Protein AF-A0A4Y2W5W8-F1 (afdb_monomer)

Organism: Araneus ventricosus (NCBI:txid182803)

Radius of gyration: 44.83 Å; Cα contacts (8 Å, |Δi|>4): 224; chains: 1; bounding box: 81×65×113 Å

Structure (mmCIF, N/CA/C/O backbone):
data_AF-A0A4Y2W5W8-F1
#
_entry.id   AF-A0A4Y2W5W8-F1
#
loop_
_atom_site.group_PDB
_atom_site.id
_atom_site.type_symbol
_atom_site.label_atom_id
_atom_site.label_alt_id
_atom_site.label_comp_id
_atom_site.label_asym_id
_atom_site.label_entity_id
_atom_site.label_seq_id
_atom_site.pdbx_PDB_ins_code
_atom_site.Cartn_x
_atom_site.Cartn_y
_atom_site.Cartn_z
_atom_site.occupancy
_atom_site.B_iso_or_equiv
_atom_site.auth_seq_id
_atom_site.auth_comp_id
_atom_site.auth_asym_id
_atom_site.auth_atom_id
_atom_site.pdbx_PDB_model_num
ATOM 1 N N . MET A 1 1 ? 48.338 27.694 -54.320 1.00 52.75 1 MET A N 1
ATOM 2 C CA . MET A 1 1 ? 46.909 27.691 -54.675 1.00 52.75 1 MET A CA 1
ATOM 3 C C . MET A 1 1 ? 46.270 28.719 -53.773 1.00 52.75 1 MET A C 1
ATOM 5 O O . MET A 1 1 ? 46.338 28.534 -52.564 1.00 52.75 1 MET A O 1
ATOM 9 N N . ASP A 1 2 ? 45.810 29.834 -54.331 1.00 54.59 2 ASP A N 1
ATOM 10 C CA . ASP A 1 2 ? 45.217 30.915 -53.542 1.00 54.59 2 ASP A CA 1
ATOM 11 C C . ASP A 1 2 ? 43.890 30.427 -52.954 1.00 54.59 2 ASP A C 1
ATOM 13 O O . ASP A 1 2 ? 42.953 30.109 -53.687 1.00 54.59 2 ASP A O 1
ATOM 17 N N . ALA A 1 3 ? 43.853 30.287 -51.628 1.00 60.31 3 ALA A N 1
ATOM 18 C CA . ALA A 1 3 ? 42.744 29.679 -50.891 1.00 60.31 3 ALA A CA 1
ATOM 19 C C . ALA A 1 3 ? 41.459 30.529 -50.907 1.00 60.31 3 ALA A C 1
ATOM 21 O O . ALA A 1 3 ? 40.409 30.051 -50.498 1.00 60.31 3 ALA A O 1
ATOM 22 N N . ASP A 1 4 ? 41.530 31.758 -51.421 1.00 70.81 4 ASP A N 1
ATOM 23 C CA . ASP A 1 4 ? 40.433 32.728 -51.387 1.00 70.81 4 ASP A CA 1
ATOM 24 C C . ASP A 1 4 ? 39.474 32.615 -52.590 1.00 70.81 4 ASP A C 1
ATOM 26 O O . ASP A 1 4 ? 38.480 33.335 -52.664 1.00 70.81 4 ASP A O 1
ATOM 30 N N . LEU A 1 5 ? 39.762 31.727 -53.552 1.00 73.69 5 LEU A N 1
ATOM 31 C CA . LEU A 1 5 ? 38.956 31.529 -54.769 1.00 73.69 5 LEU A CA 1
ATOM 32 C C . LEU A 1 5 ? 38.013 30.313 -54.700 1.00 73.69 5 LEU A C 1
ATOM 34 O O . LEU A 1 5 ? 37.304 30.039 -55.671 1.00 73.69 5 LEU A O 1
ATOM 38 N N . TYR A 1 6 ? 37.999 29.590 -53.577 1.00 79.56 6 TYR A N 1
ATOM 39 C CA . TYR A 1 6 ? 37.181 28.394 -53.358 1.00 79.56 6 TYR A CA 1
ATOM 40 C C . TYR A 1 6 ? 36.434 28.480 -52.019 1.00 79.56 6 TYR A C 1
ATOM 42 O O . TYR A 1 6 ? 36.978 28.994 -51.043 1.00 79.56 6 TYR A O 1
ATOM 50 N N . ASP A 1 7 ? 35.190 27.996 -51.969 1.00 79.44 7 ASP A N 1
ATOM 51 C CA . ASP A 1 7 ? 34.408 27.931 -50.725 1.00 79.44 7 ASP A CA 1
ATOM 52 C C . ASP A 1 7 ? 34.841 26.757 -49.821 1.00 79.44 7 ASP A C 1
ATOM 54 O O . ASP A 1 7 ? 35.613 25.885 -50.224 1.00 79.44 7 ASP A O 1
ATOM 58 N N . GLU A 1 8 ? 34.326 26.706 -48.585 1.00 72.69 8 GLU A N 1
ATOM 59 C CA . GLU A 1 8 ? 34.598 25.626 -47.612 1.00 72.69 8 GLU A CA 1
ATOM 60 C C . GLU A 1 8 ? 34.138 24.227 -48.069 1.00 72.69 8 GLU A C 1
ATOM 62 O O . GLU A 1 8 ? 34.504 23.227 -47.450 1.00 72.69 8 GLU A O 1
ATOM 67 N N . PHE A 1 9 ? 33.369 24.135 -49.155 1.00 70.31 9 PHE A N 1
ATOM 68 C CA . PHE A 1 9 ? 32.934 22.880 -49.766 1.00 70.31 9 PHE A CA 1
ATOM 69 C C . PHE A 1 9 ? 33.734 22.530 -51.033 1.00 70.31 9 PHE A C 1
ATOM 71 O O . PHE A 1 9 ? 33.479 21.493 -51.645 1.00 70.31 9 PHE A O 1
ATOM 78 N N . GLY A 1 10 ? 34.737 23.337 -51.398 1.00 70.25 10 GLY A N 1
ATOM 79 C CA . GLY A 1 10 ? 35.627 23.099 -52.533 1.00 70.25 10 GLY A CA 1
ATOM 80 C C . GLY A 1 10 ? 35.077 23.560 -53.885 1.00 70.25 10 GLY A C 1
ATOM 81 O O . GLY A 1 10 ? 35.634 23.188 -54.917 1.00 70.25 10 GLY A O 1
ATOM 82 N N . ASN A 1 11 ? 34.021 24.376 -53.914 1.00 71.69 11 ASN A N 1
ATOM 83 C CA . ASN A 1 11 ? 33.491 24.941 -55.154 1.00 71.69 11 ASN A CA 1
ATOM 84 C C . ASN A 1 11 ? 34.243 26.221 -55.532 1.00 71.69 11 ASN A C 1
ATOM 86 O O . ASN A 1 11 ? 34.500 27.070 -54.680 1.00 71.69 11 ASN A O 1
ATOM 90 N N . TYR A 1 12 ? 34.569 26.382 -56.816 1.00 79.62 12 TYR A N 1
ATOM 91 C CA . TYR A 1 12 ? 35.233 27.584 -57.325 1.00 79.62 12 TYR A CA 1
ATOM 92 C C . TYR A 1 12 ? 34.258 28.768 -57.374 1.00 79.62 12 TYR A C 1
ATOM 94 O O . TYR A 1 12 ? 33.231 28.699 -58.049 1.00 79.62 12 TYR A O 1
ATOM 102 N N . ILE A 1 13 ? 34.597 29.857 -56.683 1.00 75.31 13 ILE A N 1
ATOM 103 C CA . ILE A 1 13 ? 33.802 31.098 -56.587 1.00 75.31 13 ILE A CA 1
ATOM 104 C C . ILE A 1 13 ? 34.507 32.306 -57.232 1.00 75.31 13 ILE A C 1
ATOM 106 O O . ILE A 1 13 ? 34.102 33.453 -57.034 1.00 75.31 13 ILE A O 1
ATOM 110 N N . GLY A 1 14 ? 35.567 32.063 -58.009 1.00 68.75 14 GLY A N 1
ATOM 111 C CA . GLY A 1 14 ? 36.289 33.101 -58.745 1.00 68.75 14 GLY A CA 1
ATOM 112 C C . GLY A 1 14 ? 35.479 33.732 -59.891 1.00 68.75 14 GLY A C 1
ATOM 113 O O . GLY A 1 14 ? 34.421 33.222 -60.268 1.00 68.75 14 GLY A O 1
ATOM 114 N N . PRO A 1 15 ? 35.953 34.861 -60.454 1.00 75.56 15 PRO A N 1
ATOM 115 C CA . PRO A 1 15 ? 35.278 35.530 -61.566 1.00 75.56 15 PRO A CA 1
ATOM 116 C C . PRO A 1 15 ? 35.136 34.596 -62.778 1.00 75.56 15 PRO A C 1
ATOM 118 O O . PRO A 1 15 ? 35.998 33.754 -63.027 1.00 75.56 15 PRO A O 1
ATOM 121 N N . GLN A 1 16 ? 34.036 34.743 -63.521 1.00 55.84 16 GLN A N 1
ATOM 122 C CA . GLN A 1 16 ? 33.753 33.928 -64.705 1.00 55.84 16 GLN A CA 1
ATOM 123 C C . GLN A 1 16 ? 34.852 34.141 -65.753 1.00 55.84 16 GLN A C 1
ATOM 125 O O . GLN A 1 16 ? 35.152 35.276 -66.116 1.00 55.84 16 GLN A O 1
ATOM 130 N N . LEU A 1 17 ? 35.478 33.047 -66.187 1.00 58.12 17 LEU A N 1
ATOM 131 C CA . LEU A 1 17 ? 36.485 33.067 -67.242 1.00 58.12 17 LEU A CA 1
ATOM 132 C C . LEU A 1 17 ? 35.767 33.157 -68.592 1.00 58.12 17 LEU A C 1
ATOM 134 O O . LEU A 1 17 ? 35.023 32.245 -68.952 1.00 58.12 17 LEU A O 1
ATOM 138 N N . ASP A 1 18 ? 35.998 34.247 -69.321 1.00 40.16 18 ASP A N 1
ATOM 139 C CA . ASP A 1 18 ? 35.572 34.385 -70.712 1.00 40.16 18 ASP A CA 1
ATOM 140 C C . ASP A 1 18 ? 36.401 33.419 -71.571 1.00 40.16 18 ASP A C 1
ATOM 142 O O . ASP A 1 18 ? 37.628 33.522 -71.641 1.00 40.16 18 ASP A O 1
ATOM 146 N N . SER A 1 19 ? 35.745 32.432 -72.184 1.00 47.75 19 SER A N 1
ATOM 147 C CA . SER A 1 19 ? 36.401 31.516 -73.114 1.00 47.75 19 SER A CA 1
ATOM 148 C C . SER A 1 19 ? 36.424 32.131 -74.513 1.00 47.75 19 SER A C 1
ATOM 150 O O . SER A 1 19 ? 35.423 32.042 -75.219 1.00 47.75 19 SER A O 1
ATOM 152 N N . ASP A 1 20 ? 37.560 32.697 -74.919 1.00 37.69 20 ASP A N 1
ATOM 153 C CA . ASP A 1 20 ? 37.844 33.047 -76.315 1.00 37.69 20 ASP A CA 1
ATOM 154 C C . ASP A 1 20 ? 39.280 32.624 -76.705 1.00 37.69 20 ASP A C 1
ATOM 156 O O . ASP A 1 20 ? 40.259 33.060 -76.104 1.00 37.69 20 ASP A O 1
ATOM 160 N N . SER A 1 21 ? 39.325 31.705 -77.682 1.00 37.22 21 SER A N 1
ATOM 161 C CA . SER A 1 21 ? 40.241 31.516 -78.835 1.00 37.22 21 SER A CA 1
ATOM 162 C C . SER A 1 21 ? 41.775 31.744 -78.779 1.00 37.22 21 SER A C 1
ATOM 164 O O . SER A 1 21 ? 42.222 32.837 -78.448 1.00 37.22 21 SER A O 1
ATOM 166 N N . GLU A 1 22 ? 42.489 30.751 -79.370 1.00 35.72 22 GLU A N 1
ATOM 167 C CA . GLU A 1 22 ? 43.685 30.841 -80.272 1.00 35.72 22 GLU A CA 1
ATOM 168 C C . GLU A 1 22 ? 45.055 31.201 -79.610 1.00 35.72 22 GLU A C 1
ATOM 170 O O . GLU A 1 22 ? 45.111 32.062 -78.744 1.00 35.72 22 GLU A O 1
ATOM 175 N N . ASP A 1 23 ? 46.237 30.604 -79.869 1.00 33.78 23 ASP A N 1
ATOM 176 C CA . ASP A 1 23 ? 46.807 29.877 -81.020 1.00 33.78 23 ASP A CA 1
ATOM 177 C C . ASP A 1 23 ? 48.173 29.182 -80.687 1.00 33.78 23 ASP A C 1
ATOM 179 O O . ASP A 1 23 ? 48.876 29.589 -79.761 1.00 33.78 23 ASP A O 1
ATOM 183 N N . GLU A 1 24 ? 48.549 28.217 -81.548 1.00 31.17 24 GLU A N 1
ATOM 184 C CA . GLU A 1 24 ? 49.905 27.843 -82.047 1.00 31.17 24 GLU A CA 1
ATOM 185 C C . GLU A 1 24 ? 50.902 26.884 -81.321 1.00 31.17 24 GLU A C 1
ATOM 187 O O . GLU A 1 24 ? 50.928 26.691 -80.109 1.00 31.17 24 GLU A O 1
ATOM 192 N N . GLU A 1 25 ? 51.692 26.213 -82.178 1.00 30.98 25 GLU A N 1
ATOM 193 C CA . GLU A 1 25 ? 52.320 24.875 -82.124 1.00 30.98 25 GLU A CA 1
ATOM 194 C C . GLU A 1 25 ? 53.744 24.801 -81.510 1.00 30.98 25 GLU A C 1
ATOM 196 O O . GLU A 1 25 ? 54.489 25.771 -81.569 1.00 30.98 25 GLU A O 1
ATOM 201 N N . GLU A 1 26 ? 54.172 23.616 -81.017 1.00 30.19 26 GLU A N 1
ATOM 202 C CA . GLU A 1 26 ? 55.321 22.844 -81.576 1.00 30.19 26 GLU A CA 1
ATOM 203 C C . GLU A 1 26 ? 55.647 21.510 -80.828 1.00 30.19 26 GLU A C 1
ATOM 205 O O . GLU A 1 26 ? 56.088 21.479 -79.683 1.00 30.19 26 GLU A O 1
ATOM 210 N N . ASN A 1 27 ? 55.416 20.404 -81.555 1.00 30.11 27 ASN A N 1
ATOM 211 C CA . ASN A 1 27 ? 56.245 19.208 -81.831 1.00 30.11 27 ASN A CA 1
ATOM 212 C C . ASN A 1 27 ? 56.992 18.401 -80.729 1.00 30.11 27 ASN A C 1
ATOM 214 O O . ASN A 1 27 ? 58.025 18.841 -80.243 1.00 30.11 27 ASN A O 1
ATOM 218 N N . TYR A 1 28 ? 56.5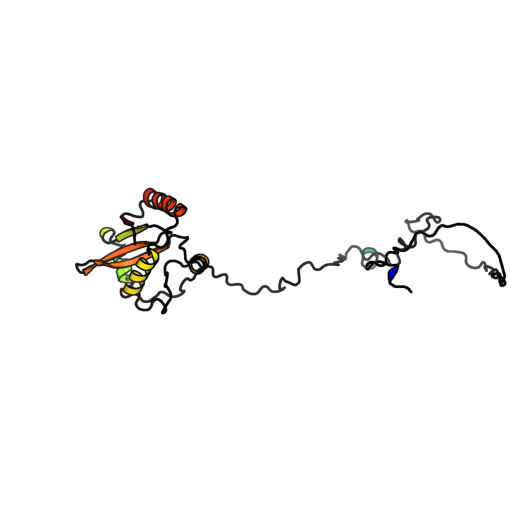91 17.128 -80.525 1.00 28.62 28 TYR A N 1
ATOM 219 C CA . TYR A 1 28 ? 57.492 15.969 -80.313 1.00 28.62 28 TYR A CA 1
ATOM 220 C C . TYR A 1 28 ? 56.866 14.661 -80.860 1.00 28.62 28 TYR A C 1
ATOM 222 O O . TYR A 1 28 ? 55.649 14.486 -80.880 1.00 28.62 28 TYR A O 1
ATOM 230 N N . GLU A 1 29 ? 57.739 13.772 -81.340 1.00 31.81 29 GLU A N 1
ATOM 231 C CA . GLU A 1 29 ? 57.540 12.679 -82.308 1.00 31.81 29 GLU A CA 1
ATOM 232 C C . GLU A 1 29 ? 56.635 11.499 -81.877 1.00 31.81 29 GLU A C 1
ATOM 234 O O . GLU A 1 29 ? 56.575 11.097 -80.717 1.00 31.81 29 GLU A O 1
ATOM 239 N N . ARG A 1 30 ? 55.968 10.894 -82.874 1.00 31.25 30 ARG A N 1
ATOM 240 C CA . ARG A 1 30 ? 55.044 9.747 -82.785 1.00 31.25 30 ARG A CA 1
ATOM 241 C C . ARG A 1 30 ? 55.789 8.422 -83.039 1.00 31.25 30 ARG A C 1
ATOM 243 O O . ARG A 1 30 ? 56.433 8.290 -84.075 1.00 31.25 30 ARG A O 1
ATOM 250 N N . GLN A 1 31 ? 55.639 7.427 -82.158 1.00 35.00 31 GLN A N 1
ATOM 251 C CA . GLN A 1 31 ? 55.974 6.018 -82.438 1.00 35.00 31 GLN A CA 1
ATOM 252 C C . GLN A 1 31 ? 54.690 5.238 -82.763 1.00 35.00 31 GLN A C 1
ATOM 254 O O . GLN A 1 31 ? 53.711 5.324 -82.022 1.00 35.00 31 GLN A O 1
ATOM 259 N N . GLU A 1 32 ? 54.680 4.514 -83.885 1.00 36.12 32 GLU A N 1
ATOM 260 C CA . GLU A 1 32 ? 53.599 3.595 -84.271 1.00 36.12 32 GLU A CA 1
ATOM 261 C C . GLU A 1 32 ? 53.743 2.233 -83.562 1.00 36.12 32 GLU A C 1
ATOM 263 O O . GLU A 1 32 ? 54.872 1.795 -83.335 1.00 36.12 32 GLU A O 1
ATOM 268 N N . PRO A 1 33 ? 52.640 1.536 -83.230 1.00 37.53 33 PRO A N 1
ATOM 269 C CA . PRO A 1 33 ? 52.700 0.176 -82.703 1.00 37.53 33 PRO A CA 1
ATOM 270 C C . PRO A 1 33 ? 52.769 -0.881 -83.822 1.00 37.53 33 PRO A C 1
ATOM 272 O O . PRO A 1 33 ? 52.057 -0.800 -84.823 1.00 37.53 33 PRO A O 1
ATOM 275 N N . GLU A 1 34 ? 53.617 -1.893 -83.618 1.00 32.81 34 GLU A N 1
ATOM 276 C CA . GLU A 1 34 ? 53.794 -3.058 -84.494 1.00 32.81 34 GLU A CA 1
ATOM 277 C C . GLU A 1 34 ? 52.561 -3.984 -84.502 1.00 32.81 34 GLU A C 1
ATOM 279 O O . GLU A 1 34 ? 51.920 -4.221 -83.476 1.00 32.81 34 GLU A O 1
ATOM 284 N N . ALA A 1 35 ? 52.252 -4.537 -85.678 1.00 33.62 35 ALA A N 1
ATOM 285 C CA . ALA A 1 35 ? 51.223 -5.553 -85.879 1.00 33.62 35 ALA A CA 1
ATOM 286 C C . ALA A 1 35 ? 51.704 -6.928 -85.382 1.00 33.62 35 ALA A C 1
ATOM 288 O O . ALA A 1 35 ? 52.782 -7.382 -85.761 1.00 33.62 35 ALA A O 1
ATOM 289 N N . ILE A 1 36 ? 50.889 -7.608 -84.572 1.00 38.25 36 ILE A N 1
ATOM 290 C CA . ILE A 1 36 ? 51.127 -8.991 -84.141 1.00 38.25 36 ILE A CA 1
ATOM 291 C C . ILE A 1 36 ? 50.332 -9.928 -85.064 1.00 38.25 36 ILE A C 1
ATOM 293 O O . ILE A 1 36 ? 49.110 -9.823 -85.156 1.00 38.25 36 ILE A O 1
ATOM 297 N N . GLU A 1 37 ? 51.043 -10.822 -85.756 1.00 31.44 37 GLU A N 1
ATOM 298 C CA . GLU A 1 37 ? 50.497 -11.941 -86.535 1.00 31.44 37 GLU A CA 1
ATOM 299 C C . GLU A 1 37 ? 49.808 -12.966 -85.619 1.00 31.44 37 GLU A C 1
ATOM 301 O O . GLU A 1 37 ? 50.377 -13.407 -84.619 1.00 31.44 37 GLU A O 1
ATOM 306 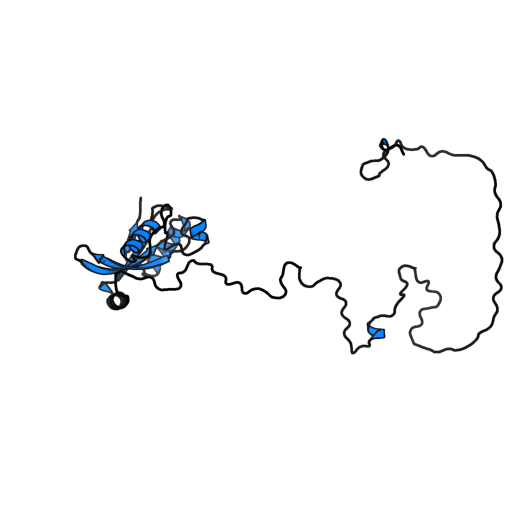N N . TYR A 1 38 ? 48.594 -13.380 -85.986 1.00 30.78 38 TYR A N 1
ATOM 307 C CA . TYR A 1 38 ? 47.916 -14.523 -85.379 1.00 30.78 38 TYR A CA 1
ATOM 308 C C . TYR A 1 38 ? 48.388 -15.814 -86.059 1.00 30.78 38 TYR A C 1
ATOM 310 O O . TYR A 1 38 ? 48.237 -15.959 -87.270 1.00 30.78 38 TYR A O 1
ATOM 318 N N . ASN A 1 39 ? 48.915 -16.760 -85.277 1.00 34.72 39 ASN A N 1
ATOM 319 C CA . ASN A 1 39 ? 49.043 -18.151 -85.706 1.00 34.72 39 ASN A CA 1
ATOM 320 C C . ASN A 1 39 ? 47.675 -18.835 -85.554 1.00 34.72 39 ASN A C 1
ATOM 322 O O . ASN A 1 39 ? 47.147 -18.925 -84.445 1.00 34.72 39 ASN A O 1
ATOM 326 N N . GLU A 1 40 ? 47.110 -19.287 -86.673 1.00 40.53 40 GLU A N 1
ATOM 327 C CA . GLU A 1 40 ? 46.036 -20.279 -86.717 1.00 40.53 40 GLU A CA 1
ATOM 328 C C . GLU A 1 40 ? 46.612 -21.623 -86.279 1.00 40.53 40 GLU A C 1
ATOM 330 O O . GLU A 1 40 ? 47.401 -22.184 -87.024 1.00 40.53 40 GLU A O 1
ATOM 335 N N . ASP A 1 41 ? 46.240 -22.115 -85.098 1.00 37.25 41 ASP A N 1
ATOM 336 C CA . ASP A 1 41 ? 46.285 -23.537 -84.740 1.00 37.25 41 ASP A CA 1
ATOM 337 C C . ASP A 1 41 ? 45.509 -23.723 -83.427 1.00 37.25 41 ASP A C 1
ATOM 339 O O . ASP A 1 41 ? 46.035 -23.476 -82.347 1.00 37.25 41 ASP A O 1
ATOM 343 N N . ASP A 1 42 ? 44.219 -24.052 -83.533 1.00 34.66 42 ASP A N 1
ATOM 344 C CA . ASP A 1 42 ? 43.589 -25.137 -82.765 1.00 34.66 42 ASP A CA 1
ATOM 345 C C . ASP A 1 42 ? 42.085 -25.177 -83.067 1.00 34.66 42 ASP A C 1
ATOM 347 O O . ASP A 1 42 ? 41.289 -24.342 -82.637 1.00 34.66 42 ASP A O 1
ATOM 351 N N . ALA A 1 43 ? 41.703 -26.176 -83.859 1.00 42.31 43 ALA A N 1
ATOM 352 C CA . ALA A 1 43 ? 40.322 -26.520 -84.139 1.00 42.31 43 ALA A CA 1
ATOM 353 C C . ALA A 1 43 ? 39.864 -27.673 -83.229 1.00 42.31 43 ALA A C 1
ATOM 355 O O . ALA A 1 43 ? 40.603 -28.641 -83.056 1.00 42.31 43 ALA A O 1
ATOM 356 N N . MET A 1 44 ? 38.581 -27.603 -82.840 1.00 41.53 44 MET A N 1
ATOM 357 C CA . MET A 1 44 ? 37.677 -28.679 -82.374 1.00 41.53 44 MET A CA 1
ATOM 358 C C . MET A 1 44 ? 37.567 -28.876 -80.850 1.00 41.53 44 MET A C 1
ATOM 360 O O . MET A 1 44 ? 38.492 -29.375 -80.222 1.00 41.53 44 MET A O 1
ATOM 364 N N . ASP A 1 45 ? 36.390 -28.588 -80.279 1.00 36.81 45 ASP A N 1
ATOM 365 C CA . ASP A 1 45 ? 35.407 -29.625 -79.898 1.00 36.81 45 ASP A CA 1
ATOM 366 C C . ASP A 1 45 ? 34.093 -28.965 -79.419 1.00 36.81 45 ASP A C 1
ATOM 368 O O . ASP A 1 45 ? 34.092 -28.137 -78.508 1.00 36.81 45 ASP A O 1
ATOM 372 N N . GLU A 1 46 ? 32.974 -29.298 -80.068 1.00 37.66 46 GLU A N 1
ATOM 373 C CA . GLU A 1 46 ? 31.629 -28.810 -79.735 1.00 37.66 46 GLU A CA 1
ATOM 374 C C . GLU A 1 46 ? 30.991 -29.715 -78.667 1.00 37.66 46 GLU A C 1
ATOM 376 O O . GLU A 1 46 ? 30.505 -30.809 -78.961 1.00 37.66 46 GLU A O 1
ATOM 381 N N . GLY A 1 47 ? 30.940 -29.227 -77.426 1.00 36.69 47 GLY A N 1
ATOM 382 C CA . GLY A 1 47 ? 30.073 -29.734 -76.363 1.00 36.69 47 GLY A CA 1
ATOM 383 C C . GLY A 1 47 ? 28.875 -28.803 -76.181 1.00 36.69 47 GLY A C 1
ATOM 384 O O . GLY A 1 47 ? 29.028 -27.666 -75.749 1.00 36.69 47 GLY A O 1
ATOM 385 N N . ARG A 1 48 ? 27.694 -29.283 -76.563 1.00 44.22 48 ARG A N 1
ATOM 386 C CA . ARG A 1 48 ? 26.410 -28.575 -76.575 1.00 44.22 48 ARG A CA 1
ATOM 387 C C . ARG A 1 48 ? 25.760 -28.594 -75.185 1.00 44.22 48 ARG A C 1
ATOM 389 O O . ARG A 1 48 ? 25.309 -29.660 -74.781 1.00 44.22 48 ARG A O 1
ATOM 396 N N . ASP A 1 49 ? 25.638 -27.435 -74.539 1.00 37.28 49 ASP A N 1
ATOM 397 C CA . ASP A 1 49 ? 24.786 -27.205 -73.360 1.00 37.28 49 ASP A CA 1
ATOM 398 C C . ASP A 1 49 ? 23.852 -25.999 -73.608 1.00 37.28 49 ASP A C 1
ATOM 400 O O . ASP A 1 49 ? 24.231 -25.009 -74.231 1.00 37.28 49 ASP A O 1
ATOM 404 N N . GLU A 1 50 ? 22.592 -26.134 -73.188 1.00 47.47 50 GLU A N 1
ATOM 405 C CA . GLU A 1 50 ? 21.398 -25.406 -73.661 1.00 47.47 50 GLU A CA 1
ATOM 406 C C . GLU A 1 50 ? 21.198 -23.959 -73.150 1.00 47.47 50 GLU A C 1
ATOM 408 O O . GLU A 1 50 ? 20.062 -23.522 -73.013 1.00 47.47 50 GLU A O 1
ATOM 413 N N . ASP A 1 51 ? 22.254 -23.159 -72.981 1.00 47.78 51 ASP A N 1
ATOM 414 C CA . ASP A 1 51 ? 22.127 -21.716 -72.681 1.00 47.78 51 ASP A CA 1
ATOM 415 C C . ASP A 1 51 ? 23.084 -20.857 -73.540 1.00 47.78 51 ASP A C 1
ATOM 417 O O . ASP A 1 51 ? 23.938 -20.117 -73.045 1.00 47.78 51 ASP A O 1
ATOM 421 N N . GLU A 1 52 ? 22.961 -20.941 -74.870 1.00 42.66 52 GLU A N 1
ATOM 422 C CA . GLU A 1 52 ? 23.701 -20.074 -75.800 1.00 42.66 52 GLU A CA 1
ATOM 423 C C . GLU A 1 52 ? 23.136 -18.641 -75.807 1.00 42.66 52 GLU A C 1
ATOM 425 O O . GLU A 1 52 ? 22.148 -18.322 -76.474 1.00 42.66 52 GLU A O 1
ATOM 430 N N . ILE A 1 53 ? 23.811 -17.736 -75.097 1.00 54.50 53 ILE A N 1
ATOM 431 C CA . ILE A 1 53 ? 23.668 -16.288 -75.293 1.00 54.50 53 ILE A CA 1
ATOM 432 C C . ILE A 1 53 ? 24.264 -15.949 -76.677 1.00 54.50 53 ILE A C 1
ATOM 434 O O . ILE A 1 53 ? 25.392 -16.360 -76.960 1.00 54.50 53 ILE A O 1
ATOM 438 N N . PRO A 1 54 ? 23.576 -15.202 -77.563 1.00 48.34 54 PRO A N 1
ATOM 439 C CA . PRO A 1 54 ? 24.105 -14.876 -78.887 1.00 48.34 54 PRO A CA 1
ATOM 440 C C . PRO A 1 54 ? 25.472 -14.171 -78.795 1.00 48.34 54 PRO A C 1
ATOM 442 O O . PRO A 1 54 ? 25.610 -13.152 -78.120 1.00 48.34 54 PRO A O 1
ATOM 445 N N . GLN A 1 55 ? 26.470 -14.678 -79.533 1.00 56.50 55 GLN A N 1
ATOM 446 C CA . GLN A 1 55 ? 27.897 -14.279 -79.525 1.00 56.50 55 GLN A CA 1
ATOM 447 C C . GLN A 1 55 ? 28.215 -12.798 -79.859 1.00 56.50 55 GLN A C 1
ATOM 449 O O . GLN A 1 55 ? 29.378 -12.424 -79.982 1.00 56.50 55 GLN A O 1
ATOM 454 N N . THR A 1 56 ? 27.219 -11.922 -79.994 1.00 56.38 56 THR A N 1
ATOM 455 C CA . THR A 1 56 ? 27.398 -10.465 -80.185 1.00 56.38 56 THR A CA 1
ATOM 456 C C . THR A 1 56 ? 26.891 -9.630 -79.010 1.00 56.38 56 THR A C 1
ATOM 458 O O . THR A 1 56 ? 26.839 -8.403 -79.096 1.00 56.38 56 THR A O 1
ATOM 461 N N . GLN A 1 57 ? 26.545 -10.261 -77.887 1.00 66.81 57 GLN A N 1
ATOM 462 C CA . GLN A 1 57 ? 26.163 -9.542 -76.680 1.00 66.81 57 GLN A CA 1
ATOM 463 C C . GLN A 1 57 ? 27.411 -9.109 -75.897 1.00 66.81 57 GLN A C 1
ATOM 465 O O . GLN A 1 57 ? 28.011 -9.879 -75.151 1.00 66.81 57 GLN A O 1
ATOM 470 N N . ILE A 1 58 ? 27.820 -7.854 -76.093 1.00 78.44 58 ILE A N 1
ATOM 471 C CA . ILE A 1 58 ? 28.888 -7.214 -75.318 1.00 78.44 58 ILE A CA 1
ATOM 472 C C . ILE A 1 58 ? 28.398 -7.070 -73.872 1.00 78.44 58 ILE A C 1
ATOM 474 O O . ILE A 1 58 ? 27.443 -6.340 -73.612 1.00 78.44 58 ILE A O 1
ATOM 478 N N . VAL A 1 59 ? 29.046 -7.764 -72.935 1.00 76.62 59 VAL A N 1
ATOM 479 C CA . VAL A 1 59 ? 28.784 -7.600 -71.499 1.00 76.62 59 VAL A CA 1
ATOM 480 C C . VAL A 1 59 ? 29.517 -6.350 -71.024 1.00 76.62 59 VAL A C 1
ATOM 482 O O . VAL A 1 59 ? 30.737 -6.240 -71.179 1.00 76.62 59 VAL A O 1
ATOM 485 N N . LEU A 1 60 ? 28.773 -5.394 -70.473 1.00 86.56 60 LEU A N 1
ATOM 486 C CA . LEU A 1 60 ? 29.344 -4.179 -69.901 1.00 86.56 60 LEU A CA 1
ATOM 487 C C . LEU A 1 60 ? 30.219 -4.527 -68.690 1.00 86.56 60 LEU A C 1
ATOM 489 O O . LEU A 1 60 ? 30.022 -5.545 -68.027 1.00 86.56 60 LEU A O 1
ATOM 493 N N . HIS A 1 61 ? 31.206 -3.683 -68.381 1.00 77.69 61 HIS A N 1
ATOM 494 C CA . HIS A 1 61 ? 32.134 -3.957 -67.276 1.00 77.69 61 HIS A CA 1
ATOM 495 C C . HIS A 1 61 ? 31.432 -4.049 -65.907 1.00 77.69 61 HIS A C 1
ATOM 497 O O . HIS A 1 61 ? 31.959 -4.690 -65.002 1.00 77.69 61 HIS A O 1
ATOM 503 N N . GLU A 1 62 ? 30.271 -3.406 -65.755 1.00 83.88 62 GLU A N 1
ATOM 504 C CA . GLU A 1 62 ? 29.430 -3.432 -64.552 1.00 83.88 62 GLU A CA 1
ATOM 505 C C . GLU A 1 62 ? 28.655 -4.749 -64.389 1.00 83.88 62 GLU A C 1
ATOM 507 O O . GLU A 1 62 ? 28.452 -5.200 -63.266 1.00 83.88 62 GLU A O 1
ATOM 512 N N . ASP A 1 63 ? 28.336 -5.423 -65.498 1.00 83.44 63 ASP A N 1
ATOM 513 C CA . ASP A 1 63 ? 27.543 -6.661 -65.525 1.00 83.44 63 ASP A CA 1
ATOM 514 C C . ASP A 1 63 ? 28.404 -7.929 -65.587 1.00 83.44 63 ASP A C 1
ATOM 516 O O . ASP A 1 63 ? 27.899 -9.055 -65.676 1.00 83.44 63 ASP A O 1
ATOM 520 N N . LYS A 1 64 ? 29.731 -7.774 -65.564 1.00 83.81 64 LYS A N 1
ATOM 521 C CA . LYS A 1 64 ? 30.658 -8.896 -65.660 1.00 83.81 64 LYS A CA 1
ATOM 522 C C . LYS A 1 64 ? 30.602 -9.734 -64.382 1.00 83.81 64 LYS A C 1
ATOM 524 O O . LYS A 1 64 ? 31.212 -9.406 -63.368 1.00 83.81 64 LYS A O 1
ATOM 529 N N . LYS A 1 65 ? 29.891 -10.860 -64.447 1.00 80.50 65 LYS A N 1
ATOM 530 C CA . LYS A 1 65 ? 29.888 -11.884 -63.397 1.00 80.50 65 LYS A CA 1
ATOM 531 C C . LYS A 1 65 ? 31.208 -12.653 -63.431 1.00 80.50 65 LYS A C 1
ATOM 533 O O . LYS A 1 65 ? 31.498 -13.355 -64.393 1.00 80.50 65 LYS A O 1
ATOM 538 N N . TYR A 1 66 ? 32.014 -12.500 -62.384 1.00 83.75 66 TYR A N 1
ATOM 539 C CA . TYR A 1 66 ? 33.317 -13.166 -62.269 1.00 83.75 66 TYR A CA 1
ATOM 540 C C . TYR A 1 66 ? 33.243 -14.544 -61.600 1.00 83.75 66 TYR A C 1
ATOM 542 O O . TYR A 1 66 ? 34.156 -15.347 -61.775 1.00 83.75 66 TYR A O 1
ATOM 550 N N . TYR A 1 67 ? 32.179 -14.815 -60.839 1.00 85.94 67 TYR A N 1
ATOM 551 C CA . TYR A 1 67 ? 32.029 -16.033 -60.042 1.00 85.94 67 TYR A CA 1
ATOM 552 C C . TYR A 1 67 ? 30.657 -16.688 -60.279 1.00 85.94 67 TYR A C 1
ATOM 554 O O . TYR A 1 67 ? 29.679 -15.951 -60.456 1.00 85.94 67 TYR A O 1
ATOM 562 N N . PRO A 1 68 ? 30.582 -18.037 -60.288 1.00 87.75 68 PRO A N 1
ATOM 563 C CA . PRO A 1 68 ? 29.323 -18.777 -60.400 1.00 87.75 68 PRO A CA 1
ATOM 564 C C . PRO A 1 68 ? 28.428 -18.539 -59.179 1.00 87.75 68 PRO A C 1
ATOM 566 O O . PRO A 1 68 ? 28.905 -18.133 -58.113 1.00 87.75 68 PRO A O 1
ATOM 569 N N . SER A 1 69 ? 27.123 -18.772 -59.332 1.00 85.50 69 SER A N 1
ATOM 570 C CA . SER A 1 69 ? 26.171 -18.567 -58.238 1.00 85.50 69 SER A CA 1
ATOM 571 C C . SER A 1 69 ? 26.357 -19.619 -57.135 1.00 85.50 69 SER A C 1
ATOM 573 O O . SER A 1 69 ? 26.844 -20.724 -57.374 1.00 85.50 69 SER A O 1
ATOM 575 N N . ALA A 1 70 ? 25.992 -19.294 -55.891 1.00 84.56 70 ALA A N 1
ATOM 576 C CA . ALA A 1 70 ? 26.186 -20.228 -54.780 1.00 84.56 70 ALA A CA 1
ATOM 577 C C . ALA A 1 70 ? 25.325 -21.504 -54.906 1.00 84.56 70 ALA A C 1
ATOM 579 O O . ALA A 1 70 ? 25.737 -22.569 -54.451 1.00 84.56 70 ALA A O 1
ATOM 580 N N . GLU A 1 71 ? 24.173 -21.417 -55.573 1.00 83.69 71 GLU A N 1
ATOM 581 C CA . GLU A 1 71 ? 23.285 -22.555 -55.842 1.00 83.69 71 GLU A CA 1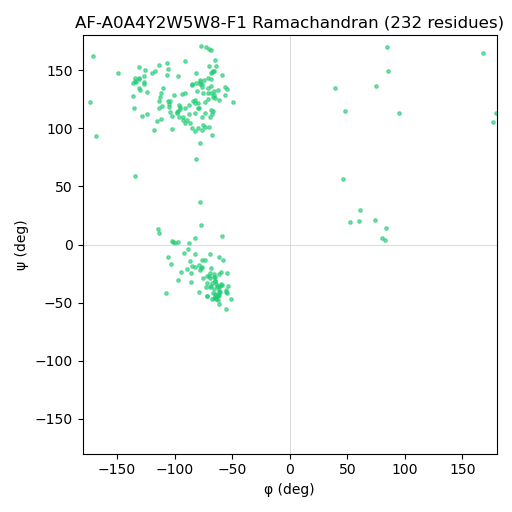
ATOM 582 C C . GLU A 1 71 ? 23.902 -23.544 -56.845 1.00 83.69 71 GLU A C 1
ATOM 584 O O . GLU A 1 71 ? 23.808 -24.755 -56.658 1.00 83.69 71 GLU A O 1
ATOM 589 N N . GLU A 1 72 ? 24.629 -23.048 -57.850 1.00 84.25 72 GLU A N 1
ATOM 590 C CA . GLU A 1 72 ? 25.374 -23.885 -58.803 1.00 84.25 72 GLU A CA 1
ATOM 591 C C . GLU A 1 72 ? 26.549 -24.622 -58.144 1.00 84.25 72 GLU A C 1
ATOM 593 O O . GLU A 1 72 ? 26.882 -25.739 -58.534 1.00 84.25 72 GLU A O 1
ATOM 598 N N . VAL A 1 73 ? 27.186 -24.012 -57.139 1.00 88.50 73 VAL A N 1
ATOM 599 C CA . VAL A 1 73 ? 28.355 -24.593 -56.459 1.00 88.50 73 VAL A CA 1
ATOM 600 C C . VAL A 1 73 ? 27.956 -25.667 -55.443 1.00 88.50 73 VAL A C 1
ATOM 602 O O . VAL A 1 73 ? 28.639 -26.687 -55.340 1.00 88.50 73 VAL A O 1
ATOM 605 N N . TYR A 1 74 ? 26.881 -25.450 -54.680 1.00 84.00 74 TYR A N 1
ATOM 606 C CA . TYR A 1 74 ? 26.478 -26.346 -53.585 1.00 84.00 74 TYR A CA 1
ATOM 607 C C . TYR A 1 74 ? 25.294 -27.267 -53.925 1.00 84.00 74 TYR A C 1
ATOM 609 O O . TYR A 1 74 ? 25.121 -28.290 -53.259 1.00 84.00 74 TYR A O 1
ATOM 617 N N . GLY A 1 75 ? 24.531 -26.964 -54.979 1.00 87.31 75 GLY A N 1
ATOM 618 C CA . GLY A 1 75 ? 23.379 -27.743 -55.430 1.00 87.31 75 GLY A CA 1
ATOM 619 C C . GLY A 1 75 ? 22.064 -27.411 -54.702 1.00 87.31 75 GLY A C 1
ATOM 620 O O . GLY A 1 75 ? 22.063 -26.720 -53.683 1.00 87.31 75 GLY A O 1
ATOM 621 N N . PRO A 1 76 ? 20.926 -27.934 -55.199 1.00 85.62 76 PRO A N 1
ATOM 622 C CA . PRO A 1 76 ? 19.579 -27.545 -54.755 1.00 85.62 76 PRO A CA 1
ATOM 623 C C . PRO A 1 76 ? 19.180 -28.080 -53.369 1.00 85.62 76 PRO A C 1
ATOM 625 O O . PRO A 1 76 ? 18.189 -27.632 -52.798 1.00 85.62 76 PRO A O 1
ATOM 628 N N . ASP A 1 77 ? 19.933 -29.035 -52.818 1.00 87.44 77 ASP A N 1
ATOM 629 C CA . ASP A 1 77 ? 19.668 -29.612 -51.494 1.00 87.44 77 ASP A CA 1
ATOM 630 C C . ASP A 1 77 ? 20.224 -28.745 -50.340 1.00 87.44 77 ASP A C 1
ATOM 632 O O . ASP A 1 77 ? 19.955 -29.031 -49.169 1.00 87.44 77 ASP A O 1
ATOM 636 N N . VAL A 1 78 ? 21.012 -27.700 -50.642 1.00 87.12 78 VAL A N 1
ATOM 637 C CA . VAL A 1 78 ? 21.674 -26.831 -49.655 1.00 87.12 78 VAL A CA 1
ATOM 638 C C . VAL A 1 78 ? 21.099 -25.417 -49.710 1.00 87.12 78 VAL A C 1
ATOM 640 O O . VAL A 1 78 ? 21.245 -24.701 -50.697 1.00 87.12 78 VAL A O 1
ATOM 643 N N . GLU A 1 79 ? 20.499 -24.973 -48.606 1.00 86.44 79 GLU A N 1
ATOM 644 C CA . GLU A 1 79 ? 20.003 -23.602 -48.481 1.00 86.44 79 GLU A CA 1
ATOM 645 C C . GLU A 1 79 ? 21.171 -22.634 -48.246 1.00 86.44 79 GLU A C 1
ATOM 647 O O . GLU A 1 79 ? 21.796 -22.626 -47.182 1.00 86.44 79 GLU A O 1
ATOM 652 N N . THR A 1 80 ? 21.471 -21.806 -49.248 1.00 84.56 80 THR A N 1
ATOM 653 C CA . THR A 1 80 ? 22.465 -20.738 -49.107 1.00 84.56 80 THR A CA 1
ATOM 654 C C . THR A 1 80 ? 21.777 -19.445 -48.686 1.00 84.56 80 THR A C 1
ATOM 656 O O . THR A 1 80 ? 21.079 -18.817 -49.478 1.00 84.56 80 THR A O 1
ATOM 659 N N . ILE A 1 81 ? 22.006 -19.023 -47.442 1.00 86.88 81 ILE A N 1
ATOM 660 C CA . ILE A 1 81 ? 21.475 -17.769 -46.899 1.00 86.88 81 ILE A CA 1
ATOM 661 C C . ILE A 1 81 ? 22.609 -16.743 -46.831 1.00 86.88 81 ILE A C 1
ATOM 663 O O . ILE A 1 81 ? 23.604 -16.962 -46.139 1.00 86.88 81 ILE A O 1
ATOM 667 N N . VAL A 1 82 ? 22.445 -15.608 -47.513 1.00 87.50 82 VAL A N 1
ATOM 668 C CA . VAL A 1 82 ? 23.342 -14.449 -47.390 1.00 87.50 82 VAL A CA 1
ATOM 669 C C . VAL A 1 82 ? 22.708 -13.457 -46.416 1.00 87.50 82 VAL A C 1
ATOM 671 O O . VAL A 1 82 ? 21.645 -12.907 -46.695 1.00 87.50 82 VAL A O 1
ATOM 674 N N . GLN A 1 83 ? 23.333 -13.257 -45.254 1.00 86.69 83 GLN A N 1
ATOM 675 C CA . GLN A 1 83 ? 22.928 -12.250 -44.267 1.00 86.69 83 GLN A CA 1
ATOM 676 C C . GLN A 1 83 ? 23.997 -11.163 -44.196 1.00 86.69 83 GLN A C 1
ATOM 678 O O . GLN A 1 83 ? 25.094 -11.406 -43.700 1.00 86.69 83 GLN A O 1
ATOM 683 N N . GLU A 1 84 ? 23.678 -9.983 -44.730 1.00 87.81 84 GLU A N 1
ATOM 684 C CA . GLU A 1 84 ? 24.578 -8.821 -44.731 1.00 87.81 84 GLU A CA 1
ATOM 685 C C . GLU A 1 84 ? 24.465 -7.997 -43.444 1.00 87.81 84 GLU A C 1
ATOM 687 O O . GLU A 1 84 ? 25.453 -7.431 -42.980 1.00 87.81 84 GLU A O 1
ATOM 692 N N . GLU A 1 85 ? 23.270 -7.956 -42.851 1.00 88.69 85 GLU A N 1
ATOM 693 C CA . GLU A 1 85 ? 22.984 -7.196 -41.638 1.00 88.69 85 GLU A CA 1
ATOM 694 C C . GLU A 1 85 ? 22.521 -8.103 -40.498 1.00 88.69 85 GLU A C 1
ATOM 696 O O . GLU A 1 85 ? 21.831 -9.109 -40.699 1.00 88.69 85 GLU A O 1
ATOM 701 N N . ASP A 1 86 ? 22.878 -7.704 -39.278 1.00 86.38 86 ASP A N 1
ATOM 702 C CA . ASP A 1 86 ? 22.486 -8.408 -38.066 1.00 86.38 86 ASP A CA 1
ATOM 703 C C . ASP A 1 86 ? 20.974 -8.290 -37.820 1.00 86.38 86 ASP A C 1
ATOM 705 O O . ASP A 1 86 ? 20.375 -7.216 -37.884 1.00 86.38 86 ASP A O 1
ATOM 709 N N . THR A 1 87 ? 20.351 -9.406 -37.442 1.00 82.69 87 THR A N 1
ATOM 710 C CA . THR A 1 87 ? 18.911 -9.464 -37.128 1.00 82.69 87 THR A CA 1
ATOM 711 C C . THR A 1 87 ? 18.550 -8.866 -35.762 1.00 82.69 87 THR A C 1
ATOM 713 O O . THR A 1 87 ? 17.372 -8.633 -35.484 1.00 82.69 87 THR A O 1
ATOM 716 N N . GLN A 1 88 ? 19.540 -8.620 -34.898 1.00 82.19 88 GLN A N 1
ATOM 717 C CA . GLN A 1 88 ? 19.373 -8.024 -33.572 1.00 82.19 88 GLN A CA 1
ATOM 718 C C . GLN A 1 88 ? 20.353 -6.867 -33.396 1.00 82.19 88 GLN A C 1
ATOM 720 O O . GLN A 1 88 ? 21.544 -6.992 -33.671 1.00 82.19 88 GLN A O 1
ATOM 725 N N . ALA A 1 89 ? 19.858 -5.737 -32.894 1.00 84.94 89 ALA A N 1
ATOM 726 C CA . ALA A 1 89 ? 20.714 -4.606 -32.564 1.00 84.94 89 ALA A CA 1
ATOM 727 C C . ALA A 1 89 ? 21.635 -4.949 -31.381 1.00 84.94 89 ALA A C 1
ATOM 729 O O . ALA A 1 89 ? 21.215 -5.622 -30.440 1.00 84.94 89 ALA A O 1
ATOM 730 N N . LEU A 1 90 ? 22.847 -4.379 -31.349 1.00 84.19 90 LEU A N 1
ATOM 731 C CA . LEU A 1 90 ? 23.833 -4.607 -30.276 1.00 84.19 90 LEU A CA 1
ATOM 732 C C . LEU A 1 90 ? 23.337 -4.234 -28.861 1.00 84.19 90 LEU A C 1
ATOM 734 O O . LEU A 1 90 ? 23.981 -4.555 -27.864 1.00 84.19 90 LEU A O 1
ATOM 738 N N . THR A 1 91 ? 22.218 -3.516 -28.755 1.00 87.12 91 THR A N 1
ATOM 739 C CA . THR A 1 91 ? 21.591 -3.136 -27.484 1.00 87.12 91 THR A CA 1
ATOM 740 C C . THR A 1 91 ? 20.803 -4.276 -26.840 1.00 87.12 91 THR A C 1
ATOM 742 O O . THR A 1 91 ? 20.577 -4.239 -25.625 1.00 87.12 91 THR A O 1
ATOM 745 N N . GLU A 1 92 ? 20.384 -5.281 -27.612 1.00 85.81 92 GLU A N 1
ATOM 746 C CA . GLU A 1 92 ? 19.672 -6.446 -27.103 1.00 85.81 92 GLU A CA 1
ATOM 747 C C . GLU A 1 92 ? 20.671 -7.552 -26.734 1.00 85.81 92 GLU A C 1
ATOM 749 O O . GLU A 1 92 ? 21.413 -8.045 -27.583 1.00 85.81 92 GLU A O 1
ATOM 754 N N . PRO A 1 93 ? 20.746 -7.950 -25.453 1.00 85.38 93 PRO A N 1
ATOM 755 C CA . PRO A 1 93 ? 21.642 -9.022 -25.060 1.00 85.38 93 PRO A CA 1
ATOM 756 C C . PRO A 1 93 ? 21.123 -10.366 -25.583 1.00 85.38 93 PRO A C 1
ATOM 758 O O . PRO A 1 93 ? 19.967 -10.713 -25.349 1.00 85.38 93 PRO A O 1
ATOM 761 N N . ILE A 1 94 ? 22.020 -11.170 -26.161 1.00 85.56 94 ILE A N 1
ATOM 762 C CA . ILE A 1 94 ? 21.730 -12.532 -26.656 1.00 85.56 94 ILE A CA 1
ATOM 763 C C . ILE A 1 94 ? 21.086 -13.407 -25.563 1.00 85.56 94 ILE A C 1
ATOM 765 O O . ILE A 1 94 ? 20.200 -14.214 -25.832 1.00 85.56 94 ILE A O 1
ATOM 769 N N . ILE A 1 95 ? 21.505 -13.232 -24.302 1.00 88.50 95 ILE A N 1
ATOM 770 C CA . ILE A 1 95 ? 20.878 -13.869 -23.138 1.00 88.50 95 ILE A CA 1
ATOM 771 C C . ILE A 1 95 ? 20.276 -12.778 -22.257 1.00 88.50 95 ILE A C 1
ATOM 773 O O . ILE A 1 95 ? 20.986 -12.058 -21.549 1.00 88.50 95 ILE A O 1
ATOM 777 N N . ALA A 1 96 ? 18.949 -12.665 -22.282 1.00 83.50 96 ALA A N 1
ATOM 778 C CA . ALA A 1 96 ? 18.240 -11.686 -21.474 1.00 83.50 96 ALA A CA 1
ATOM 779 C C . ALA A 1 96 ? 18.415 -11.981 -19.968 1.00 83.50 96 ALA A C 1
ATOM 781 O O . ALA A 1 96 ? 18.087 -13.081 -19.509 1.00 83.50 96 ALA A O 1
ATOM 782 N N . PRO A 1 97 ? 18.877 -11.009 -19.156 1.00 88.25 97 PRO A N 1
ATOM 783 C CA . PRO A 1 97 ? 18.927 -11.185 -17.712 1.00 88.25 97 PRO A CA 1
ATOM 784 C C . PRO A 1 97 ? 17.510 -11.297 -17.144 1.00 88.25 97 PRO A C 1
ATOM 786 O O . PRO A 1 97 ? 16.568 -10.669 -17.637 1.00 88.25 97 PRO A O 1
ATOM 789 N N . VAL A 1 98 ? 17.357 -12.048 -16.051 1.00 87.00 98 VAL A N 1
ATOM 790 C CA . VAL A 1 98 ? 16.065 -12.212 -15.371 1.00 87.00 98 VAL A CA 1
ATOM 791 C C . VAL A 1 98 ? 15.639 -10.883 -14.734 1.00 87.00 98 VAL A C 1
ATOM 793 O O . VAL A 1 98 ? 16.009 -10.554 -13.607 1.00 87.00 98 VAL A O 1
ATOM 796 N N . LYS A 1 99 ? 14.836 -10.097 -15.458 1.00 84.75 99 LYS A N 1
ATOM 797 C CA . LYS A 1 99 ? 14.269 -8.830 -14.977 1.00 84.75 99 LYS A CA 1
ATOM 798 C C . LYS A 1 99 ? 13.062 -9.109 -14.080 1.00 84.75 99 LYS A C 1
ATOM 800 O O . LYS A 1 99 ? 11.953 -9.330 -14.564 1.00 84.75 99 LYS A O 1
ATOM 805 N N . LYS A 1 100 ? 13.249 -9.055 -12.760 1.00 81.88 100 LYS A N 1
ATOM 806 C CA . LYS A 1 100 ? 12.131 -9.052 -11.800 1.00 81.88 100 LYS A CA 1
ATOM 807 C C . LYS A 1 100 ? 11.495 -7.663 -11.782 1.00 81.88 100 LYS A C 1
ATOM 809 O O . LYS A 1 100 ? 12.006 -6.757 -11.130 1.00 81.88 100 LYS A O 1
ATOM 814 N N . LYS A 1 101 ? 10.391 -7.479 -12.508 1.00 79.00 101 LYS A N 1
ATOM 815 C CA . LYS A 1 101 ? 9.660 -6.206 -12.506 1.00 79.00 101 LYS A CA 1
ATOM 816 C C . LYS A 1 101 ? 8.877 -6.066 -11.197 1.00 79.00 101 LYS A C 1
ATOM 818 O O . LYS A 1 101 ? 7.836 -6.695 -11.029 1.00 79.00 101 LYS A O 1
ATOM 823 N N . LYS A 1 102 ? 9.388 -5.258 -10.266 1.00 77.75 102 LYS A N 1
ATOM 824 C CA . LYS A 1 102 ? 8.645 -4.815 -9.081 1.00 77.75 102 LYS A CA 1
ATOM 825 C C . LYS A 1 102 ? 8.033 -3.456 -9.399 1.00 77.75 102 LYS A C 1
ATOM 827 O O . LYS A 1 102 ? 8.765 -2.514 -9.669 1.00 77.75 102 LYS A O 1
ATOM 832 N N . PHE A 1 103 ? 6.706 -3.377 -9.404 1.00 77.06 103 PHE A N 1
ATOM 833 C CA . PHE A 1 103 ? 5.959 -2.136 -9.663 1.00 77.06 103 PHE A CA 1
ATOM 834 C C . PHE A 1 103 ? 5.328 -1.541 -8.401 1.00 77.06 103 PHE A C 1
ATOM 836 O O . PHE A 1 103 ? 4.846 -0.410 -8.423 1.00 77.06 103 PHE A O 1
ATOM 843 N N . SER A 1 104 ? 5.342 -2.301 -7.309 1.00 79.50 104 SER A N 1
ATOM 844 C CA . SER A 1 104 ? 4.781 -1.916 -6.025 1.00 79.50 104 SER A CA 1
ATOM 845 C C . SER A 1 104 ? 5.761 -2.240 -4.904 1.00 79.50 104 SER A C 1
ATOM 847 O O . SER A 1 104 ? 6.401 -3.298 -4.905 1.00 79.50 104 SER A O 1
ATOM 849 N N . TYR A 1 105 ? 5.848 -1.333 -3.941 1.00 76.75 105 TYR A N 1
ATOM 850 C CA . TYR A 1 105 ? 6.487 -1.550 -2.657 1.00 76.75 105 TYR A CA 1
ATOM 851 C C . TYR A 1 105 ? 5.520 -2.363 -1.791 1.00 76.75 105 TYR A C 1
ATOM 853 O O . TYR A 1 105 ? 4.657 -1.817 -1.114 1.00 76.75 105 TYR A O 1
ATOM 861 N N . VAL A 1 106 ? 5.594 -3.688 -1.909 1.00 75.25 106 VAL A N 1
ATOM 862 C CA . VAL A 1 106 ? 4.826 -4.614 -1.068 1.00 75.25 106 VAL A CA 1
ATOM 863 C C . VAL A 1 106 ? 5.820 -5.380 -0.213 1.00 75.25 106 VAL A C 1
ATOM 865 O O . VAL A 1 106 ? 6.755 -5.995 -0.740 1.00 75.25 106 VAL A O 1
ATOM 868 N N . GLU A 1 107 ? 5.628 -5.305 1.099 1.00 73.56 107 GLU A N 1
ATOM 869 C CA . GLU A 1 107 ? 6.382 -6.086 2.072 1.00 73.56 107 GLU A CA 1
ATOM 870 C C . GLU A 1 107 ? 6.121 -7.577 1.826 1.00 73.56 107 GLU A C 1
ATOM 872 O O . GLU A 1 107 ? 4.992 -7.999 1.580 1.00 73.56 107 GLU A O 1
ATOM 877 N N . GLN A 1 108 ? 7.187 -8.378 1.795 1.00 68.62 108 GLN A N 1
ATOM 878 C CA . GLN A 1 108 ? 7.083 -9.809 1.482 1.00 68.62 108 GLN A CA 1
ATOM 879 C C . GLN A 1 108 ? 6.681 -10.645 2.700 1.00 68.62 108 GLN A C 1
ATOM 881 O O . GLN A 1 108 ? 6.211 -11.769 2.540 1.00 68.62 108 GLN A O 1
ATOM 886 N N . GLU A 1 109 ? 6.864 -10.093 3.895 1.00 81.38 109 GLU A N 1
ATOM 887 C CA . GLU A 1 109 ? 6.587 -10.732 5.175 1.00 81.38 109 GLU A CA 1
ATOM 888 C C . GLU A 1 109 ? 5.497 -9.950 5.905 1.00 81.38 109 GLU A C 1
ATOM 890 O O . GLU A 1 109 ? 5.358 -8.741 5.719 1.00 81.38 109 GLU A O 1
ATOM 895 N N . LEU A 1 110 ? 4.700 -10.654 6.710 1.00 82.62 110 LEU A N 1
ATOM 896 C CA . LEU A 1 110 ? 3.624 -10.035 7.475 1.00 82.62 110 LEU A CA 1
ATOM 897 C C . LEU A 1 110 ? 4.226 -9.190 8.607 1.00 82.62 110 LEU A C 1
ATOM 899 O O . LEU A 1 110 ? 4.998 -9.732 9.406 1.00 82.62 110 LEU A O 1
ATOM 903 N N . PRO A 1 111 ? 3.880 -7.897 8.708 1.00 84.81 111 PRO A N 1
ATOM 904 C CA . PRO A 1 111 ? 4.376 -7.058 9.784 1.00 84.81 111 PRO A CA 1
ATOM 905 C C . PRO A 1 111 ? 3.767 -7.497 11.118 1.00 84.81 111 PRO A C 1
ATOM 907 O O . PRO A 1 111 ? 2.622 -7.949 11.188 1.00 84.81 111 PRO A O 1
ATOM 910 N N . HIS A 1 112 ? 4.530 -7.343 12.197 1.00 88.25 112 HIS A N 1
ATOM 911 C CA . HIS A 1 112 ? 4.033 -7.634 13.534 1.00 88.25 112 HIS A CA 1
ATOM 912 C C . HIS A 1 112 ? 3.011 -6.570 13.970 1.00 88.25 112 HIS A C 1
ATOM 914 O O . HIS A 1 112 ? 3.253 -5.362 13.887 1.00 88.25 112 HIS A O 1
ATOM 920 N N . THR A 1 113 ? 1.860 -7.027 14.457 1.00 91.56 113 THR A N 1
ATOM 921 C CA . THR A 1 113 ? 0.745 -6.205 14.943 1.00 91.56 113 THR A CA 1
ATOM 922 C C . THR A 1 113 ? 0.649 -6.244 16.465 1.00 91.56 113 THR A C 1
ATOM 924 O O . THR A 1 113 ? 1.073 -7.194 17.111 1.00 91.56 113 THR A O 1
ATOM 927 N N . LYS A 1 114 ? 0.037 -5.222 17.076 1.00 90.88 114 LYS A N 1
ATOM 928 C CA . LYS A 1 114 ? -0.283 -5.233 18.520 1.00 90.88 114 LYS A CA 1
ATOM 929 C C . LYS A 1 114 ? -1.370 -6.237 18.910 1.00 90.88 114 LYS A C 1
ATOM 931 O O . LYS A 1 114 ? -1.513 -6.534 20.091 1.00 90.88 114 LYS A O 1
ATOM 936 N N . TYR A 1 115 ? -2.178 -6.663 17.948 1.00 91.44 115 TYR A N 1
ATOM 937 C CA . TYR A 1 115 ? -3.249 -7.636 18.123 1.00 91.44 115 TYR A CA 1
ATOM 938 C C . TYR A 1 115 ? -2.910 -8.914 17.358 1.00 91.44 115 TYR A C 1
ATOM 940 O O . TYR A 1 115 ? -2.204 -8.860 16.351 1.00 91.44 115 TYR A O 1
ATOM 948 N N . ASP A 1 116 ? -3.454 -10.042 17.804 1.00 92.94 116 ASP A N 1
ATOM 949 C CA . ASP A 1 116 ? -3.276 -11.319 17.120 1.00 92.94 116 ASP A CA 1
ATOM 950 C C . ASP A 1 116 ? -4.129 -11.383 15.847 1.00 92.94 116 ASP A C 1
ATOM 952 O O . ASP A 1 116 ? -5.276 -10.925 15.815 1.00 92.94 116 ASP A O 1
ATOM 956 N N . LEU A 1 117 ? -3.588 -11.987 14.789 1.00 90.38 117 LEU A N 1
ATOM 957 C CA . LEU A 1 117 ? -4.319 -12.172 13.530 1.00 90.38 117 LEU A CA 1
ATOM 958 C C . LEU A 1 117 ? -5.525 -13.111 13.689 1.00 90.38 117 LEU A C 1
ATOM 960 O O . LEU A 1 117 ? -6.519 -12.948 12.987 1.00 90.38 117 LEU A O 1
ATOM 964 N N . GLU A 1 118 ? -5.465 -14.048 14.638 1.00 92.81 118 GLU A N 1
ATOM 965 C CA . GLU A 1 118 ? -6.593 -1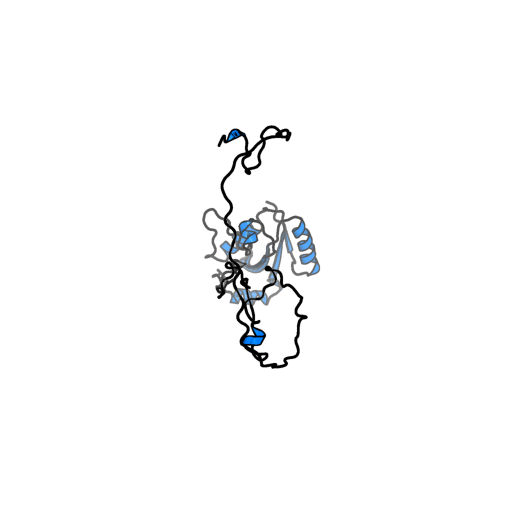4.917 14.993 1.00 92.81 118 GLU A CA 1
ATOM 966 C C . GLU A 1 118 ? -7.750 -14.102 15.589 1.00 92.81 118 GLU A C 1
ATOM 968 O O . GLU A 1 118 ? -8.890 -14.238 15.156 1.00 92.81 118 GLU A O 1
ATOM 973 N N . PHE A 1 119 ? -7.447 -13.135 16.463 1.00 93.25 119 PHE A N 1
ATOM 974 C CA . PHE A 1 119 ? -8.456 -12.219 17.000 1.00 93.25 119 PHE A CA 1
ATOM 975 C C . PHE A 1 119 ? -9.098 -11.344 15.912 1.00 93.25 119 PHE A C 1
ATOM 977 O O . PHE A 1 119 ? -10.292 -11.049 15.968 1.00 93.25 119 PHE A O 1
ATOM 984 N N . LEU A 1 120 ? -8.326 -10.927 14.902 1.00 92.56 120 LEU A N 1
ATOM 985 C CA . LEU A 1 120 ? -8.882 -10.230 13.740 1.00 92.56 120 LEU A CA 1
ATOM 986 C C . LEU A 1 120 ? -9.857 -11.135 12.976 1.00 92.56 120 LEU A C 1
ATOM 988 O O . LEU A 1 120 ? -10.937 -10.667 12.618 1.00 92.56 120 LEU A O 1
ATOM 992 N N . ALA A 1 121 ? -9.503 -12.404 12.752 1.00 92.81 121 ALA A N 1
ATOM 993 C CA . ALA A 1 121 ? -10.366 -13.367 12.070 1.00 92.81 121 ALA A CA 1
ATOM 994 C C . ALA A 1 121 ? -11.679 -13.604 12.839 1.00 92.81 121 ALA A C 1
ATOM 996 O O . ALA A 1 121 ? -12.749 -13.520 12.241 1.00 92.81 121 ALA A O 1
ATOM 997 N N . ASP A 1 122 ? -11.624 -13.752 14.164 1.00 94.19 122 ASP A N 1
ATOM 998 C CA . ASP A 1 122 ? -12.821 -13.892 15.008 1.00 94.19 122 ASP A CA 1
ATOM 999 C C . ASP A 1 122 ? -13.756 -12.671 14.914 1.00 94.19 122 ASP A C 1
ATOM 1001 O O . ASP A 1 122 ? -14.984 -12.790 14.944 1.00 94.19 122 ASP A O 1
ATOM 1005 N N . LEU A 1 123 ? -13.196 -11.462 14.775 1.00 93.00 123 LEU A N 1
ATOM 1006 C CA . LEU A 1 123 ? -13.991 -10.250 14.558 1.00 93.00 123 LEU A CA 1
ATOM 1007 C C . LEU A 1 123 ? -14.639 -10.208 13.167 1.00 93.00 123 LEU A C 1
ATOM 1009 O O . LEU A 1 123 ? -15.683 -9.568 13.019 1.00 93.00 123 LEU A O 1
ATOM 1013 N N . MET A 1 124 ? -14.055 -10.868 12.160 1.00 92.50 124 MET A N 1
ATOM 1014 C CA . MET A 1 124 ? -14.633 -10.954 10.813 1.00 92.50 124 MET A CA 1
ATOM 1015 C C . MET A 1 124 ? -15.898 -11.815 10.773 1.00 92.50 124 MET A C 1
ATOM 1017 O O . MET A 1 124 ? -16.787 -11.541 9.966 1.00 92.50 124 MET A O 1
ATOM 1021 N N . ASP A 1 125 ? -16.020 -12.801 11.662 1.00 93.00 125 ASP A N 1
ATOM 1022 C CA . ASP A 1 125 ? -17.215 -13.646 11.750 1.00 93.00 125 ASP A CA 1
ATOM 1023 C C . ASP A 1 125 ? -18.437 -12.872 12.267 1.00 93.00 125 ASP A C 1
ATOM 1025 O O . ASP A 1 125 ? -19.584 -13.212 11.964 1.00 93.00 125 ASP A O 1
ATOM 1029 N N . ASN A 1 126 ? -18.213 -11.786 13.017 1.00 92.12 126 ASN A N 1
ATOM 1030 C CA . ASN A 1 126 ? -19.281 -10.958 13.558 1.00 92.12 126 ASN A CA 1
ATOM 1031 C C . ASN A 1 126 ? -19.476 -9.659 12.765 1.00 92.12 126 ASN A C 1
ATOM 1033 O O . ASN A 1 126 ? -18.827 -8.637 13.002 1.00 92.12 126 ASN A O 1
ATOM 1037 N N . THR A 1 127 ? -20.479 -9.654 11.887 1.00 88.62 127 THR A N 1
ATOM 1038 C CA . THR A 1 127 ? -20.795 -8.511 11.018 1.00 88.62 127 THR A CA 1
ATOM 1039 C C . THR A 1 127 ? -21.130 -7.212 11.756 1.00 88.62 127 THR A C 1
ATOM 1041 O O . THR A 1 127 ? -20.962 -6.136 11.180 1.00 88.62 127 THR A O 1
ATOM 1044 N N . ASP A 1 128 ? -21.586 -7.273 13.012 1.00 90.75 128 ASP A N 1
ATOM 1045 C CA . ASP A 1 128 ? -21.929 -6.080 13.805 1.00 90.75 128 ASP A CA 1
ATOM 1046 C C . ASP A 1 128 ? -20.691 -5.344 14.337 1.00 90.75 128 ASP A C 1
ATOM 1048 O O . ASP A 1 128 ? -20.760 -4.163 14.706 1.00 90.75 128 ASP A O 1
ATOM 1052 N N . LEU A 1 129 ? -19.550 -6.037 14.377 1.00 92.25 129 LEU A N 1
ATOM 1053 C CA . LEU A 1 129 ? -18.268 -5.494 14.817 1.00 92.25 129 LEU A CA 1
ATOM 1054 C C . LEU A 1 129 ? -17.437 -4.926 13.659 1.00 92.25 129 LEU A C 1
ATOM 1056 O O . LEU A 1 129 ? -16.433 -4.258 13.910 1.00 92.25 129 LEU A O 1
ATOM 1060 N N . ILE A 1 130 ? -17.882 -5.123 12.415 1.00 92.31 130 ILE A N 1
ATOM 1061 C CA . ILE A 1 130 ? -17.210 -4.641 11.207 1.00 92.31 130 ILE A CA 1
ATOM 1062 C C . ILE A 1 130 ? -17.716 -3.247 10.823 1.00 92.31 130 ILE A C 1
ATOM 1064 O O . ILE A 1 130 ? -18.918 -2.993 10.682 1.00 92.31 130 ILE A O 1
ATOM 1068 N N . ARG A 1 131 ? -16.782 -2.328 10.583 1.00 91.50 131 ARG A N 1
ATOM 1069 C CA . ARG A 1 131 ? -17.040 -0.959 10.130 1.00 91.50 131 ARG A CA 1
ATOM 1070 C C . ARG A 1 131 ? -16.278 -0.690 8.841 1.00 91.50 131 ARG A C 1
ATOM 1072 O O . ARG A 1 131 ? -15.060 -0.582 8.847 1.00 91.50 131 ARG A O 1
ATOM 1079 N N . ASN A 1 132 ? -17.017 -0.528 7.746 1.00 90.62 132 ASN A N 1
ATOM 1080 C CA . ASN A 1 132 ? -16.452 -0.132 6.458 1.00 90.62 132 ASN A CA 1
ATOM 1081 C C . ASN A 1 132 ? -16.573 1.382 6.290 1.00 90.62 132 ASN A C 1
ATOM 1083 O O . ASN A 1 132 ? -17.691 1.917 6.268 1.00 90.62 132 ASN A O 1
ATOM 1087 N N . VAL A 1 133 ? -15.427 2.045 6.172 1.00 90.56 133 VAL A N 1
ATOM 1088 C CA . VAL A 1 133 ? -15.284 3.498 6.165 1.00 90.56 133 VAL A CA 1
ATOM 1089 C C . VAL A 1 133 ? -14.423 3.930 4.984 1.00 90.56 133 VAL A C 1
ATOM 1091 O O . VAL A 1 133 ? -13.361 3.360 4.769 1.00 90.56 133 VAL A O 1
ATOM 1094 N N . ALA A 1 134 ? -14.835 4.956 4.244 1.00 89.50 134 ALA A N 1
ATOM 1095 C CA . ALA A 1 134 ? -13.988 5.586 3.229 1.00 89.50 134 ALA A CA 1
ATOM 1096 C C . ALA A 1 134 ? -13.559 6.993 3.660 1.00 89.50 134 ALA A C 1
ATOM 1098 O O . ALA A 1 134 ? -14.388 7.774 4.137 1.00 89.50 134 ALA A O 1
ATOM 1099 N N . LEU A 1 135 ? -12.274 7.308 3.482 1.00 89.31 135 LEU A N 1
ATOM 1100 C CA . LEU A 1 135 ? -11.689 8.614 3.788 1.00 89.31 135 LEU A CA 1
ATOM 1101 C C . LEU A 1 135 ? -11.747 9.515 2.562 1.00 89.31 135 LEU A C 1
ATOM 1103 O O . LEU A 1 135 ? -10.949 9.371 1.649 1.00 89.31 135 LEU A O 1
ATOM 1107 N N . ILE A 1 136 ? -12.660 10.472 2.532 1.00 87.19 136 ILE A N 1
ATOM 1108 C CA . ILE A 1 136 ? -12.869 11.378 1.400 1.00 87.19 136 ILE A CA 1
ATOM 1109 C C . ILE A 1 136 ? -12.324 12.757 1.758 1.00 87.19 136 ILE A C 1
ATOM 1111 O O . ILE A 1 136 ? -12.375 13.174 2.905 1.00 87.19 136 ILE A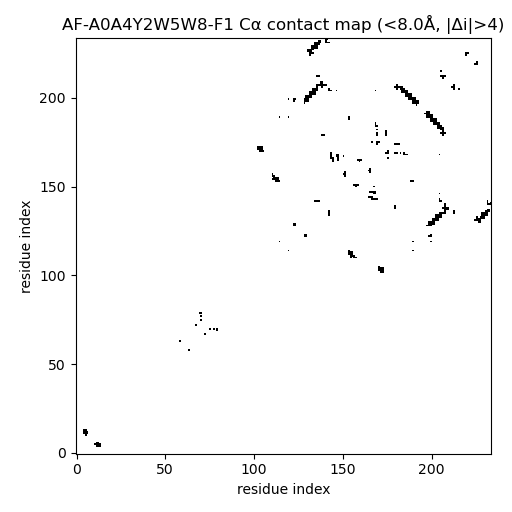 O 1
ATOM 1115 N N . GLY A 1 137 ? -11.776 13.486 0.794 1.00 86.06 137 GLY A N 1
ATOM 1116 C CA . GLY A 1 137 ? -11.264 14.833 1.033 1.00 86.06 137 GLY A CA 1
ATOM 1117 C C . GLY A 1 137 ? -10.437 15.329 -0.139 1.00 86.06 137 GLY A C 1
ATOM 1118 O O . GLY A 1 137 ? -9.994 14.533 -0.968 1.00 86.06 137 GLY A O 1
ATOM 1119 N N . HIS A 1 138 ? -10.179 16.629 -0.193 1.00 84.62 138 HIS A N 1
ATOM 1120 C CA . HIS A 1 138 ? -9.423 17.250 -1.280 1.00 84.62 138 HIS A CA 1
ATOM 1121 C C . HIS A 1 138 ? -7.929 16.860 -1.253 1.00 84.62 138 HIS A C 1
ATOM 1123 O O . HIS A 1 138 ? -7.430 16.232 -0.308 1.00 84.62 138 HIS A O 1
ATOM 1129 N N . LEU A 1 139 ? -7.203 17.179 -2.325 1.00 85.19 139 LEU A N 1
ATOM 1130 C CA . LEU A 1 139 ? -5.776 16.912 -2.470 1.00 85.19 139 LEU A CA 1
ATOM 1131 C C . LEU A 1 139 ? -4.980 17.511 -1.295 1.00 85.19 139 LEU A C 1
ATOM 1133 O O . LEU A 1 139 ? -5.202 18.654 -0.910 1.00 85.19 139 LEU A O 1
ATOM 1137 N N . HIS A 1 140 ? -4.063 16.715 -0.737 1.00 83.81 140 HIS A N 1
ATOM 1138 C CA . HIS A 1 140 ? -3.185 17.068 0.389 1.00 83.81 140 HIS A CA 1
ATOM 1139 C C . HIS A 1 140 ? -3.861 17.461 1.716 1.00 83.81 140 HIS A C 1
ATOM 1141 O O . HIS A 1 140 ? -3.196 17.983 2.598 1.00 83.81 140 HIS A O 1
ATOM 1147 N N . HIS A 1 141 ? -5.125 17.092 1.940 1.00 88.50 141 HIS A N 1
ATOM 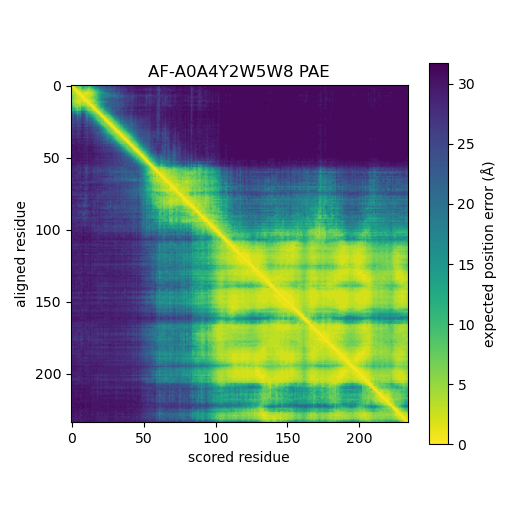1148 C CA . HIS A 1 141 ? -5.789 17.244 3.248 1.00 88.50 141 HIS A CA 1
ATOM 1149 C C . HIS A 1 141 ? -5.386 16.179 4.293 1.00 88.50 141 HIS A C 1
ATOM 1151 O O . HIS A 1 141 ? -6.113 15.943 5.245 1.00 88.50 141 HIS A O 1
ATOM 1157 N N . GL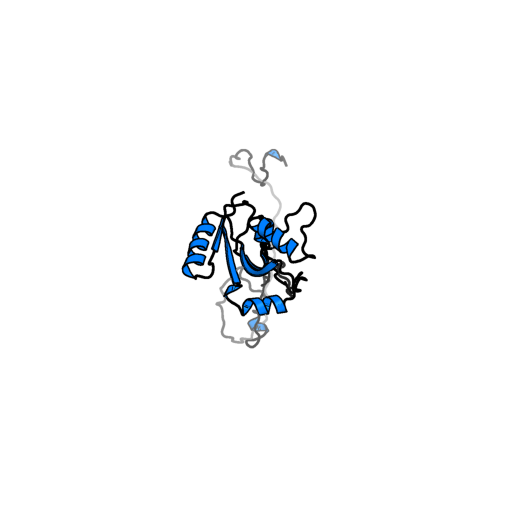Y A 1 142 ? -4.278 15.455 4.106 1.00 87.44 142 GLY A N 1
ATOM 1158 C CA . GLY A 1 142 ? -3.783 14.512 5.121 1.00 87.44 142 GLY A CA 1
ATOM 1159 C C . GLY A 1 142 ? -4.558 13.193 5.283 1.00 87.44 142 GLY A C 1
ATOM 1160 O O . GLY A 1 142 ? -4.420 12.555 6.318 1.00 87.44 142 GLY A O 1
ATOM 1161 N N . LYS A 1 143 ? -5.335 12.743 4.284 1.00 90.19 143 LYS A N 1
ATOM 1162 C CA . LYS A 1 143 ? -6.024 11.428 4.317 1.00 90.19 143 LYS A CA 1
ATOM 1163 C C . LYS A 1 143 ? -5.056 10.260 4.557 1.00 90.19 143 LYS A C 1
ATOM 1165 O O . LYS A 1 143 ? -5.190 9.538 5.536 1.00 90.19 143 LYS A O 1
ATOM 1170 N N . THR A 1 144 ? -4.039 10.147 3.710 1.00 91.25 144 THR A N 1
ATOM 1171 C CA . THR A 1 144 ? -2.981 9.132 3.800 1.00 91.25 144 THR A CA 1
ATOM 1172 C C . THR A 1 144 ? -2.205 9.259 5.113 1.00 91.25 144 THR A C 1
ATOM 1174 O O . THR A 1 144 ? -1.986 8.273 5.801 1.00 91.25 144 THR A O 1
ATOM 1177 N N . SER A 1 145 ? -1.899 10.487 5.545 1.00 90.44 145 SER A N 1
ATOM 1178 C CA . SER A 1 145 ? -1.224 10.742 6.828 1.00 90.44 145 SER A CA 1
ATOM 1179 C C . SER A 1 145 ? -2.064 10.341 8.049 1.00 90.44 145 SER A C 1
ATOM 1181 O O . SER A 1 145 ? -1.525 9.921 9.073 1.00 90.44 145 SER A O 1
ATOM 1183 N N . PHE A 1 146 ? -3.392 10.443 7.956 1.00 90.94 146 PHE A N 1
ATOM 1184 C CA . PHE A 1 146 ? -4.294 9.942 8.989 1.00 90.94 146 PHE A CA 1
ATOM 1185 C C . PHE A 1 146 ? -4.235 8.412 9.077 1.00 90.94 146 PHE A C 1
ATOM 1187 O O . PHE A 1 146 ? -4.163 7.866 10.176 1.00 90.94 146 PHE A O 1
ATOM 1194 N N . VAL A 1 147 ? -4.199 7.721 7.934 1.00 92.56 147 VAL A N 1
ATOM 1195 C CA . VAL A 1 147 ? -3.998 6.264 7.900 1.00 92.56 147 VAL A CA 1
ATOM 1196 C C . VAL A 1 147 ? -2.630 5.889 8.462 1.00 92.56 147 VAL A C 1
ATOM 1198 O O . VAL A 1 147 ? -2.566 4.985 9.287 1.00 92.56 147 VAL A O 1
ATOM 1201 N N . ASP A 1 148 ? -1.568 6.617 8.110 1.00 91.69 148 ASP A N 1
ATOM 1202 C CA . ASP A 1 148 ? -0.219 6.391 8.648 1.00 91.69 148 ASP A CA 1
ATOM 1203 C C . ASP A 1 148 ? -0.214 6.431 10.183 1.00 91.69 148 ASP A C 1
ATOM 1205 O O . ASP A 1 148 ? 0.359 5.558 10.827 1.00 91.69 148 ASP A O 1
ATOM 1209 N N . SER A 1 149 ? -0.943 7.375 10.784 1.00 90.88 149 SER A N 1
ATOM 1210 C CA . SER A 1 149 ? -1.064 7.474 12.247 1.00 90.88 149 SER A CA 1
ATOM 1211 C C . SER A 1 149 ? -1.732 6.235 12.868 1.00 90.88 149 SER A C 1
ATOM 1213 O O . SER A 1 149 ? -1.352 5.789 13.953 1.00 90.88 149 SER A O 1
ATOM 1215 N N . LEU A 1 150 ? -2.725 5.653 12.186 1.00 92.19 150 LEU A N 1
ATOM 1216 C CA . LEU A 1 150 ? -3.375 4.409 12.616 1.00 92.19 150 LEU A CA 1
ATOM 1217 C C . LEU A 1 150 ? -2.461 3.193 12.420 1.00 92.19 150 LEU A C 1
ATOM 1219 O O . LEU A 1 150 ? -2.458 2.286 13.258 1.00 92.19 150 LEU A O 1
ATOM 1223 N N . VAL A 1 151 ? -1.663 3.176 11.350 1.00 91.88 151 VAL A N 1
ATOM 1224 C CA . VAL A 1 151 ? -0.644 2.145 11.113 1.00 91.88 151 VAL A CA 1
ATOM 1225 C C . VAL 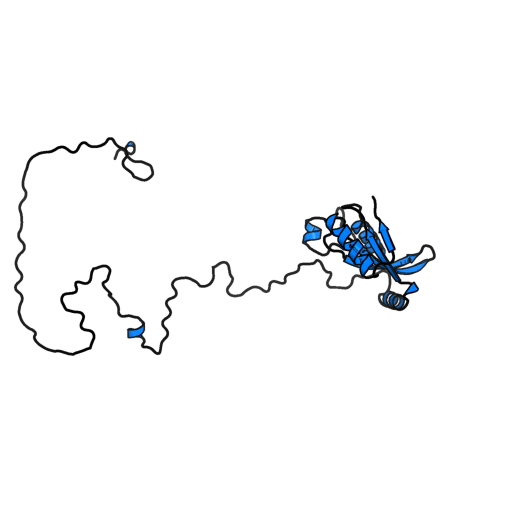A 1 151 ? 0.388 2.177 12.233 1.00 91.88 151 VAL A C 1
ATOM 1227 O O . VAL A 1 151 ? 0.583 1.155 12.877 1.00 91.88 151 VAL A O 1
ATOM 1230 N N . GLU A 1 152 ? 0.958 3.337 12.557 1.00 90.44 152 GLU A N 1
ATOM 1231 C CA . GLU A 1 152 ? 1.933 3.487 13.649 1.00 90.44 152 GLU A CA 1
ATOM 1232 C C . GLU A 1 152 ? 1.348 3.085 15.014 1.00 90.44 152 GLU A C 1
ATOM 1234 O O . GLU A 1 152 ? 2.032 2.525 15.878 1.00 90.44 152 GLU A O 1
ATOM 1239 N N . GLN A 1 153 ? 0.051 3.330 15.225 1.00 90.00 153 GLN A N 1
ATOM 1240 C CA . GLN A 1 153 ? -0.627 2.889 16.439 1.00 90.00 153 GLN A CA 1
ATOM 1241 C C . GLN A 1 153 ? -0.761 1.362 16.509 1.00 90.00 153 GLN A C 1
ATOM 1243 O O . GLN A 1 153 ? -0.687 0.811 17.610 1.00 90.00 153 GLN A O 1
ATOM 1248 N N . THR A 1 154 ? -0.977 0.679 15.387 1.00 90.94 154 THR A N 1
ATOM 1249 C CA . THR A 1 154 ? -1.305 -0.758 15.333 1.00 90.94 154 THR A CA 1
ATOM 1250 C C . THR A 1 154 ? -0.101 -1.658 15.062 1.00 90.94 154 THR A C 1
ATOM 1252 O O . THR A 1 154 ? -0.062 -2.775 15.579 1.00 90.94 154 THR A O 1
ATOM 1255 N N . HIS A 1 155 ? 0.894 -1.162 14.332 1.00 91.25 155 HIS A N 1
ATOM 1256 C CA . HIS A 1 155 ? 2.108 -1.855 13.915 1.00 91.25 155 HIS A CA 1
ATOM 1257 C C . HIS A 1 155 ? 3.320 -1.128 14.518 1.00 91.25 155 HIS A C 1
ATOM 1259 O O . HIS A 1 155 ? 3.749 -0.101 13.998 1.00 91.25 155 HIS A O 1
ATOM 1265 N N . PRO A 1 156 ? 3.878 -1.611 15.641 1.00 85.94 156 PRO A N 1
ATOM 1266 C CA . PRO A 1 156 ? 4.921 -0.892 16.375 1.00 85.94 156 PRO A CA 1
ATOM 1267 C C . PRO A 1 156 ? 6.242 -0.745 15.603 1.00 85.94 156 PRO A C 1
ATOM 1269 O O . PRO A 1 156 ? 6.990 0.200 15.874 1.00 85.94 156 PRO A O 1
ATOM 1272 N N . ASP A 1 157 ? 6.501 -1.659 14.665 1.00 85.62 157 ASP A N 1
ATOM 1273 C CA . ASP A 1 157 ? 7.727 -1.713 13.861 1.00 85.62 157 ASP A CA 1
ATOM 1274 C C . ASP A 1 157 ? 7.664 -0.811 12.623 1.00 85.62 157 ASP A C 1
ATOM 1276 O O . ASP A 1 157 ? 8.695 -0.437 12.062 1.00 85.62 157 ASP A O 1
ATOM 1280 N N . VAL A 1 158 ? 6.455 -0.420 12.213 1.00 83.56 158 VAL A N 1
ATOM 1281 C CA . VAL A 1 158 ? 6.238 0.475 11.080 1.00 83.56 158 VAL A CA 1
ATOM 1282 C C . VAL A 1 158 ? 6.248 1.904 11.607 1.00 83.56 158 VAL A C 1
ATOM 1284 O O . VAL A 1 158 ? 5.323 2.337 12.291 1.00 83.56 158 VAL A O 1
ATOM 1287 N N . ARG A 1 159 ? 7.320 2.640 11.314 1.00 77.25 159 ARG A N 1
ATOM 1288 C CA . ARG A 1 159 ? 7.460 4.052 11.687 1.00 77.25 159 ARG A CA 1
ATOM 1289 C C . ARG A 1 159 ? 7.983 4.869 10.524 1.00 77.25 159 ARG A C 1
ATOM 1291 O O . ARG A 1 159 ? 8.861 4.414 9.786 1.00 77.25 159 ARG A O 1
ATOM 1298 N N . ALA A 1 160 ? 7.488 6.096 10.404 1.00 75.75 160 ALA A N 1
ATOM 1299 C CA . ALA A 1 160 ? 8.080 7.076 9.510 1.00 75.75 160 ALA A CA 1
ATOM 1300 C C . ALA A 1 160 ? 9.573 7.281 9.836 1.00 75.75 160 ALA A C 1
ATOM 1302 O O . ALA A 1 160 ? 9.968 7.405 10.999 1.00 75.75 160 ALA A O 1
ATOM 1303 N N . ARG A 1 161 ? 10.421 7.330 8.802 1.00 72.81 161 ARG A N 1
ATOM 1304 C CA . ARG A 1 161 ? 11.815 7.766 8.964 1.00 72.81 161 ARG A CA 1
ATOM 1305 C C . ARG A 1 161 ? 11.839 9.267 9.240 1.00 72.81 161 ARG A C 1
ATOM 1307 O O . ARG A 1 161 ? 11.048 10.009 8.654 1.00 72.81 161 ARG A O 1
ATOM 1314 N N . GLU A 1 162 ? 12.764 9.711 10.092 1.00 68.31 162 GLU A N 1
ATOM 1315 C CA . GLU A 1 162 ? 12.915 11.127 10.447 1.00 68.31 162 GLU A CA 1
ATOM 1316 C C . GLU A 1 162 ? 12.950 12.018 9.192 1.00 68.31 162 GLU A C 1
ATOM 1318 O O . GLU A 1 162 ? 13.772 11.826 8.297 1.00 68.31 162 GLU A O 1
ATOM 1323 N N . GLY A 1 163 ? 12.025 12.981 9.117 1.00 66.50 163 GLY A N 1
ATOM 1324 C CA . GLY A 1 163 ? 11.931 13.938 8.010 1.00 66.50 163 GLY A CA 1
ATOM 1325 C C . GLY A 1 163 ? 11.188 13.453 6.758 1.00 66.50 163 GLY A C 1
ATOM 1326 O O . GLY A 1 163 ? 11.125 14.201 5.784 1.00 66.50 163 GLY A O 1
ATOM 1327 N N . THR A 1 164 ? 10.601 12.252 6.761 1.00 74.56 164 THR A N 1
ATOM 1328 C CA . THR A 1 164 ? 9.829 11.719 5.622 1.00 74.56 164 THR A CA 1
ATOM 1329 C C . THR A 1 164 ? 8.431 11.274 6.035 1.00 74.56 164 THR A C 1
ATOM 1331 O O . THR A 1 164 ? 8.238 10.761 7.131 1.00 74.56 164 THR A O 1
ATOM 1334 N N . ASN A 1 165 ? 7.452 11.454 5.146 1.00 77.69 165 ASN A N 1
ATOM 1335 C CA . ASN A 1 165 ? 6.113 10.897 5.341 1.00 77.69 165 ASN A CA 1
ATOM 1336 C C . ASN A 1 165 ? 6.128 9.417 4.941 1.00 77.69 165 ASN A C 1
ATOM 1338 O O . ASN A 1 165 ? 6.619 9.101 3.860 1.00 77.69 165 ASN A O 1
ATOM 1342 N N . LEU A 1 166 ? 5.582 8.538 5.786 1.00 80.50 166 LEU A N 1
ATOM 1343 C CA . LEU A 1 166 ? 5.536 7.096 5.533 1.00 80.50 166 LEU A CA 1
ATOM 1344 C C . LEU A 1 166 ? 4.683 6.759 4.301 1.00 80.50 166 LEU A C 1
ATOM 1346 O O . LEU A 1 166 ? 5.126 5.982 3.459 1.00 80.50 166 LEU A O 1
ATOM 1350 N N . ARG A 1 167 ? 3.488 7.360 4.191 1.00 87.50 167 ARG A N 1
ATOM 1351 C CA . ARG A 1 167 ? 2.514 7.125 3.114 1.00 87.50 167 ARG A CA 1
ATOM 1352 C C . ARG A 1 167 ? 2.319 5.639 2.836 1.00 87.50 167 ARG A C 1
ATOM 1354 O O . ARG A 1 167 ? 2.522 5.165 1.721 1.00 87.50 167 ARG A O 1
ATOM 1361 N N . TYR A 1 168 ? 1.943 4.902 3.870 1.00 88.25 168 TYR A N 1
ATOM 1362 C CA . TYR A 1 168 ? 1.897 3.445 3.876 1.00 88.25 168 TYR A CA 1
ATOM 1363 C C . TYR A 1 168 ? 0.971 2.867 2.792 1.00 88.25 168 TYR A C 1
ATOM 1365 O O . TYR A 1 168 ? 1.259 1.830 2.200 1.00 88.25 168 TYR A O 1
ATOM 1373 N N . THR A 1 169 ? -0.135 3.553 2.495 1.00 90.19 169 THR A N 1
ATOM 1374 C CA . THR A 1 169 ? -1.128 3.135 1.492 1.00 90.19 169 THR A CA 1
ATOM 1375 C C . THR A 1 169 ? -0.722 3.412 0.044 1.00 90.19 169 THR A C 1
ATOM 1377 O O . THR A 1 169 ? -1.277 2.781 -0.865 1.00 90.19 169 THR A O 1
ATOM 1380 N N . ASP A 1 170 ? 0.256 4.295 -0.184 1.00 90.38 170 ASP A N 1
ATOM 1381 C CA . ASP A 1 170 ? 0.787 4.646 -1.506 1.00 90.38 170 ASP A CA 1
ATOM 1382 C C . ASP A 1 170 ? 1.814 3.574 -1.938 1.00 90.38 170 ASP A C 1
ATOM 1384 O O . ASP A 1 170 ? 3.029 3.767 -1.893 1.00 90.38 170 ASP A O 1
ATOM 1388 N N . THR A 1 171 ? 1.344 2.386 -2.320 1.00 89.31 171 THR A N 1
ATOM 1389 C CA . THR A 1 171 ? 2.235 1.245 -2.628 1.00 89.31 171 THR A CA 1
ATOM 1390 C C . THR A 1 171 ? 2.916 1.342 -3.994 1.00 89.31 171 THR A C 1
ATOM 1392 O O . THR A 1 171 ? 3.922 0.669 -4.230 1.00 89.31 171 THR A O 1
ATOM 1395 N N . LEU A 1 172 ? 2.394 2.135 -4.933 1.00 89.44 172 LEU A N 1
ATOM 1396 C CA . LEU A 1 172 ? 2.972 2.245 -6.273 1.00 89.44 172 LEU A CA 1
ATOM 1397 C C . LEU A 1 172 ? 4.165 3.204 -6.280 1.00 89.44 172 LEU A C 1
ATOM 1399 O O . LEU A 1 172 ? 4.091 4.306 -5.742 1.00 89.44 172 LEU A O 1
ATOM 1403 N N . TYR A 1 173 ? 5.231 2.851 -7.008 1.00 87.56 173 TYR A N 1
ATOM 1404 C CA . TYR A 1 173 ? 6.388 3.747 -7.168 1.00 87.56 173 TYR A CA 1
ATOM 1405 C C . TYR A 1 173 ? 5.990 5.120 -7.720 1.00 87.56 173 TYR A C 1
ATOM 1407 O O . TYR A 1 173 ? 6.468 6.142 -7.246 1.00 87.56 173 TYR A O 1
ATOM 1415 N N . THR A 1 174 ? 5.046 5.159 -8.662 1.00 88.50 174 THR A N 1
ATOM 1416 C CA . THR A 1 174 ? 4.542 6.414 -9.235 1.00 88.50 174 THR A CA 1
ATOM 1417 C C . THR A 1 174 ? 3.803 7.288 -8.217 1.00 88.50 174 THR A C 1
ATOM 1419 O O . THR A 1 174 ? 3.824 8.509 -8.348 1.00 88.50 174 THR A O 1
ATOM 1422 N N . GLU A 1 175 ? 3.142 6.693 -7.220 1.00 88.88 175 GLU A N 1
ATOM 1423 C CA . GLU A 1 175 ? 2.456 7.441 -6.156 1.00 88.88 175 GLU A CA 1
ATOM 1424 C C . GLU A 1 175 ? 3.472 8.072 -5.208 1.00 88.88 175 GLU A C 1
ATOM 1426 O O . GLU A 1 175 ? 3.374 9.262 -4.911 1.00 88.88 175 GLU A O 1
ATOM 1431 N N . GLN A 1 176 ? 4.494 7.302 -4.829 1.00 86.31 176 GLN A N 1
ATOM 1432 C CA . GLN A 1 176 ? 5.600 7.755 -3.985 1.00 86.31 176 GLN A CA 1
ATOM 1433 C C . GLN A 1 176 ? 6.429 8.854 -4.666 1.00 86.31 176 GLN A C 1
ATOM 1435 O O . GLN A 1 176 ? 6.666 9.903 -4.071 1.00 86.31 176 GLN A O 1
ATOM 1440 N N . GLU A 1 177 ? 6.803 8.673 -5.937 1.00 87.69 177 GLU A N 1
ATOM 1441 C CA . GLU A 1 177 ? 7.559 9.667 -6.717 1.00 87.69 177 GLU A CA 1
ATOM 1442 C C . GLU A 1 177 ? 6.798 10.985 -6.885 1.00 87.69 177 GLU A C 1
ATOM 1444 O O . GLU A 1 177 ? 7.385 12.064 -6.809 1.00 87.69 177 GLU A O 1
ATOM 1449 N N . ARG A 1 178 ? 5.486 10.915 -7.134 1.00 87.62 178 ARG A N 1
ATOM 1450 C CA . ARG A 1 178 ? 4.652 12.106 -7.354 1.00 87.62 178 ARG A CA 1
ATOM 1451 C C . ARG A 1 178 ? 4.110 12.703 -6.063 1.00 87.62 178 ARG A C 1
ATOM 1453 O O . ARG A 1 178 ? 3.580 13.811 -6.093 1.00 87.62 178 ARG A O 1
ATOM 1460 N N . GLY A 1 179 ? 4.179 11.974 -4.954 1.00 85.69 179 GLY A N 1
ATOM 1461 C CA . GLY A 1 179 ? 3.576 12.371 -3.692 1.00 85.69 179 GLY A CA 1
ATOM 1462 C C . GLY A 1 179 ? 2.055 12.538 -3.775 1.00 85.69 179 GLY A C 1
ATOM 1463 O O . GLY A 1 179 ? 1.493 13.332 -3.015 1.00 85.69 179 GLY A O 1
ATOM 1464 N N . VAL A 1 180 ? 1.363 11.801 -4.644 1.00 87.31 180 VAL A N 1
ATOM 1465 C CA . VAL A 1 180 ? -0.100 11.861 -4.800 1.00 87.31 180 VAL A CA 1
ATOM 1466 C C . VAL A 1 180 ? -0.656 10.449 -4.916 1.00 87.31 180 VAL A C 1
ATOM 1468 O O . VAL A 1 180 ? -0.229 9.700 -5.791 1.00 87.31 180 VAL A O 1
ATOM 1471 N N . SER A 1 181 ? -1.656 10.130 -4.096 1.00 87.44 181 SER A N 1
ATOM 1472 C CA . SER A 1 181 ? -2.397 8.872 -4.181 1.00 87.44 181 SER A CA 1
ATOM 1473 C C . SER A 1 181 ? -3.206 8.826 -5.476 1.00 87.44 181 SER A C 1
ATOM 1475 O O . SER A 1 181 ? -3.961 9.754 -5.789 1.00 87.44 181 SER A O 1
ATOM 1477 N N . ILE A 1 182 ? -3.032 7.756 -6.248 1.00 86.44 182 ILE A N 1
ATOM 1478 C CA . ILE A 1 182 ? -3.670 7.546 -7.553 1.00 86.44 182 ILE A CA 1
ATOM 1479 C C . ILE A 1 182 ? -4.754 6.478 -7.418 1.00 86.44 182 ILE A C 1
ATOM 1481 O O . ILE A 1 182 ? -5.838 6.624 -7.987 1.00 86.44 182 ILE A O 1
ATOM 1485 N N . LYS A 1 183 ? -4.475 5.410 -6.669 1.00 85.88 183 LYS A N 1
ATOM 1486 C CA . LYS A 1 183 ? -5.395 4.310 -6.406 1.00 85.88 183 LYS A CA 1
ATOM 1487 C C . LYS A 1 183 ? -5.938 4.377 -4.989 1.00 85.88 183 LYS A C 1
ATOM 1489 O O . LYS A 1 183 ? -5.303 4.877 -4.071 1.00 85.88 183 LYS A O 1
ATOM 1494 N N . ALA A 1 184 ? -7.147 3.854 -4.839 1.00 87.00 184 ALA A N 1
ATOM 1495 C CA . ALA A 1 184 ? -7.727 3.640 -3.531 1.00 87.00 184 ALA A CA 1
ATOM 1496 C C . ALA A 1 184 ? -7.203 2.326 -2.949 1.00 87.00 184 ALA A C 1
ATOM 1498 O O . ALA A 1 184 ? -7.406 1.269 -3.555 1.00 87.00 184 ALA A O 1
ATOM 1499 N N . THR A 1 185 ? -6.565 2.395 -1.786 1.00 88.69 185 THR A N 1
ATOM 1500 C CA . THR A 1 185 ? -5.991 1.229 -1.108 1.00 88.69 185 THR A CA 1
ATOM 1501 C C . THR A 1 185 ? -6.801 0.944 0.159 1.00 88.69 185 THR A C 1
ATOM 1503 O O . THR A 1 185 ? -6.899 1.816 1.026 1.00 88.69 185 THR A O 1
ATOM 1506 N N . PRO A 1 186 ? -7.426 -0.242 0.282 1.00 90.38 186 PRO A N 1
ATOM 1507 C CA . PRO A 1 186 ? -8.080 -0.648 1.516 1.00 90.38 186 PRO A CA 1
ATOM 1508 C C . PRO A 1 186 ? -7.050 -1.121 2.542 1.00 90.38 186 PRO A C 1
ATOM 1510 O O . PRO A 1 186 ? -6.108 -1.835 2.200 1.00 90.38 186 PRO A O 1
ATOM 1513 N N . VAL A 1 187 ? -7.272 -0.781 3.807 1.00 92.00 187 VAL A N 1
ATOM 1514 C CA . VAL A 1 187 ? -6.508 -1.296 4.944 1.00 92.00 187 VAL A CA 1
ATOM 1515 C C . VAL A 1 187 ? -7.468 -1.693 6.057 1.00 92.00 187 VAL A C 1
ATOM 1517 O O . VAL A 1 187 ? -8.460 -1.007 6.312 1.00 92.00 187 VAL A O 1
ATOM 1520 N N . THR A 1 188 ? -7.177 -2.804 6.722 1.00 93.06 188 THR A N 1
ATOM 1521 C CA . THR A 1 188 ? -7.984 -3.322 7.826 1.00 93.06 188 THR A CA 1
ATOM 1522 C C . THR A 1 188 ? -7.206 -3.213 9.126 1.00 93.06 188 THR A C 1
ATOM 1524 O O . THR A 1 188 ? -6.061 -3.650 9.208 1.00 93.06 188 THR A O 1
ATOM 1527 N N . PHE A 1 189 ? -7.843 -2.659 10.153 1.00 93.88 189 PHE A N 1
ATOM 1528 C CA . PHE A 1 189 ? -7.280 -2.551 11.493 1.00 93.88 189 PHE A CA 1
ATOM 1529 C C . PHE A 1 189 ? -8.269 -3.039 12.543 1.00 93.88 189 PHE A C 1
ATOM 1531 O O . PHE A 1 189 ? -9.483 -2.901 12.389 1.00 93.88 189 PHE A O 1
ATOM 1538 N N . VAL A 1 190 ? -7.737 -3.523 13.660 1.00 94.88 190 VAL A N 1
ATOM 1539 C CA . VAL A 1 190 ? -8.506 -3.707 14.890 1.00 94.88 190 VAL A CA 1
ATOM 1540 C C . VAL A 1 190 ? -8.267 -2.497 15.783 1.00 94.88 190 VAL A C 1
ATOM 1542 O O . VAL A 1 190 ? -7.143 -2.260 16.225 1.00 94.88 190 VAL A O 1
ATOM 1545 N N . LEU A 1 191 ? -9.320 -1.717 16.032 1.00 93.38 191 LEU A N 1
ATOM 1546 C CA . LEU A 1 191 ? -9.242 -0.477 16.804 1.00 93.38 191 LEU A CA 1
ATOM 1547 C C . LEU A 1 191 ? -10.222 -0.506 17.988 1.00 93.38 191 LEU A C 1
ATOM 1549 O O . LEU A 1 191 ? -11.395 -0.848 17.802 1.00 93.38 191 LEU A O 1
ATOM 1553 N N . PRO A 1 192 ? -9.771 -0.160 19.209 1.00 93.19 192 PRO A N 1
ATOM 1554 C CA . PRO A 1 192 ? -10.647 -0.038 20.364 1.00 93.19 192 PRO A CA 1
ATOM 1555 C C . PRO A 1 192 ? -11.426 1.282 20.343 1.00 93.19 192 PRO A C 1
ATOM 1557 O O . PRO A 1 192 ? -10.885 2.343 20.039 1.00 93.19 192 PRO A O 1
ATOM 1560 N N . ASP A 1 193 ? -12.698 1.222 20.729 1.00 92.88 193 ASP A N 1
ATOM 1561 C CA . ASP A 1 193 ? -13.507 2.396 21.064 1.00 92.88 193 ASP A CA 1
ATOM 1562 C C . ASP A 1 193 ? -13.075 2.990 22.423 1.00 92.88 193 ASP A C 1
ATOM 1564 O O . ASP A 1 193 ? -12.368 2.357 23.208 1.00 92.88 193 ASP A O 1
ATOM 1568 N N . LEU A 1 194 ? -13.575 4.179 22.764 1.00 92.81 194 LEU A N 1
ATOM 1569 C CA . LEU A 1 194 ? -13.371 4.855 24.052 1.00 92.81 194 LEU A CA 1
ATOM 1570 C C . LEU A 1 194 ? -13.775 3.993 25.260 1.00 92.81 194 LEU A C 1
ATOM 1572 O O . LEU A 1 194 ? -13.276 4.191 26.364 1.00 92.81 194 LEU A O 1
ATOM 1576 N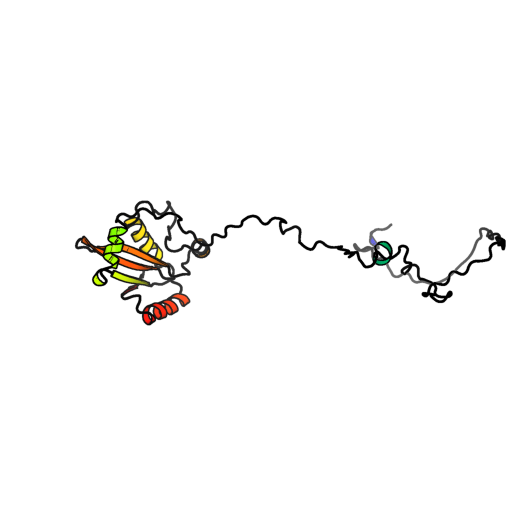 N . LYS A 1 195 ? -14.684 3.033 25.057 1.00 93.88 195 LYS A N 1
ATOM 1577 C CA . LYS A 1 195 ? -15.131 2.067 26.075 1.00 93.88 195 LYS A CA 1
ATOM 1578 C C . LYS A 1 195 ? -14.259 0.805 26.155 1.00 93.88 195 LYS A C 1
ATOM 1580 O O . LYS A 1 195 ? -14.588 -0.101 26.913 1.00 93.88 195 LYS A O 1
ATOM 1585 N N . GLY A 1 196 ? -13.198 0.711 25.353 1.00 90.00 196 GLY A N 1
ATOM 1586 C CA . GLY A 1 196 ? -12.291 -0.438 25.295 1.00 90.00 196 GLY A CA 1
ATOM 1587 C C . GLY A 1 196 ? -12.794 -1.622 24.464 1.00 90.00 196 GLY A C 1
ATOM 1588 O O . GLY A 1 196 ? -12.148 -2.664 24.445 1.00 90.00 196 GLY A O 1
ATOM 1589 N N . LYS A 1 197 ? -13.934 -1.495 23.769 1.00 92.50 197 LYS A N 1
ATOM 1590 C CA . LYS A 1 197 ? -14.433 -2.541 22.866 1.00 92.50 197 LYS A CA 1
ATOM 1591 C C . LYS A 1 197 ? -13.741 -2.435 21.509 1.00 92.50 197 LYS A C 1
ATOM 1593 O O . LYS A 1 197 ? -13.824 -1.386 20.878 1.00 92.50 197 LYS A O 1
ATOM 1598 N N . SER A 1 198 ? -13.114 -3.516 21.059 1.00 93.69 198 SER A N 1
ATOM 1599 C CA . SER A 1 198 ? -12.456 -3.585 19.752 1.00 93.69 198 SER A CA 1
ATOM 1600 C C . SER A 1 198 ? -13.456 -3.786 18.618 1.00 93.69 198 SER A C 1
ATOM 1602 O O . SER A 1 198 ? -14.388 -4.585 18.724 1.00 93.69 198 SER A O 1
ATOM 1604 N N . PHE A 1 199 ? -13.235 -3.065 17.526 1.00 94.25 199 PHE A N 1
ATOM 1605 C CA . PHE A 1 199 ? -13.971 -3.187 16.278 1.00 94.25 199 PHE A CA 1
ATOM 1606 C C . PHE A 1 199 ? -12.997 -3.426 15.131 1.00 94.25 199 PHE A C 1
ATOM 1608 O O . PHE A 1 199 ? -11.862 -2.944 15.155 1.00 94.25 199 PHE A O 1
ATOM 1615 N N . LEU A 1 200 ? -13.464 -4.140 14.112 1.00 94.88 200 LEU A N 1
ATOM 1616 C CA . LEU A 1 200 ? -12.733 -4.307 12.867 1.00 94.88 200 LEU A CA 1
ATOM 1617 C C . LEU A 1 200 ? -13.091 -3.140 11.947 1.00 94.88 200 LEU A C 1
ATOM 1619 O O . LEU A 1 200 ? -14.233 -3.007 11.505 1.00 94.88 200 LEU A O 1
ATOM 1623 N N . MET A 1 201 ? -12.125 -2.269 11.681 1.00 93.62 201 MET A N 1
ATOM 1624 C CA . MET A 1 201 ? -12.281 -1.119 10.798 1.00 93.62 201 MET A CA 1
ATOM 1625 C C . MET A 1 201 ? -11.606 -1.391 9.458 1.00 93.62 201 MET A C 1
ATOM 1627 O O . MET A 1 201 ? -10.385 -1.474 9.375 1.00 93.62 201 MET A O 1
ATOM 1631 N N . ASN A 1 202 ? -12.416 -1.476 8.404 1.00 93.25 202 ASN A N 1
ATOM 1632 C CA . ASN A 1 202 ? -11.962 -1.481 7.019 1.00 93.25 202 ASN A CA 1
ATOM 1633 C C . ASN A 1 202 ? -11.973 -0.044 6.510 1.00 93.25 202 ASN A C 1
ATOM 1635 O O . ASN A 1 202 ? -13.041 0.534 6.287 1.00 93.25 202 ASN A O 1
ATOM 1639 N N . ILE A 1 203 ? -10.790 0.531 6.355 1.00 92.88 203 ILE A N 1
ATOM 1640 C CA . ILE A 1 203 ? -10.585 1.907 5.927 1.00 92.88 203 ILE A CA 1
ATOM 1641 C C . ILE A 1 203 ? -10.152 1.897 4.467 1.00 92.88 203 ILE A C 1
ATOM 1643 O O . ILE A 1 203 ? -9.156 1.282 4.106 1.00 92.88 203 ILE A O 1
ATOM 1647 N N . PHE A 1 204 ? -10.892 2.602 3.624 1.00 90.94 204 PHE A N 1
ATOM 1648 C CA . PHE A 1 204 ? -10.505 2.862 2.245 1.00 90.94 204 PHE A CA 1
ATOM 1649 C C . PHE A 1 204 ? -9.833 4.232 2.192 1.00 90.94 204 PHE A C 1
ATOM 1651 O O . PHE A 1 204 ? -10.513 5.246 2.377 1.00 90.94 204 PHE A O 1
ATOM 1658 N N . ASP A 1 205 ? -8.518 4.262 1.960 1.00 90.62 205 ASP A N 1
ATOM 1659 C CA . ASP A 1 205 ? -7.819 5.501 1.618 1.00 90.62 205 ASP A CA 1
ATOM 1660 C C . ASP A 1 205 ? -8.107 5.844 0.160 1.00 90.62 205 ASP A C 1
ATOM 1662 O O . ASP A 1 205 ? -8.123 4.965 -0.705 1.00 90.62 205 ASP A O 1
ATOM 1666 N N . THR A 1 206 ? -8.406 7.109 -0.108 1.00 87.94 206 THR A N 1
ATOM 1667 C CA . THR A 1 206 ? -9.002 7.526 -1.374 1.00 87.94 206 THR A CA 1
ATOM 1668 C C . THR A 1 206 ? -8.193 8.643 -2.019 1.00 87.94 206 THR A C 1
ATOM 1670 O O . THR A 1 206 ? -7.733 9.561 -1.330 1.00 87.94 206 THR A O 1
ATOM 1673 N N . PRO A 1 207 ? -8.012 8.614 -3.351 1.00 87.50 207 PRO A N 1
ATOM 1674 C CA . PRO A 1 207 ? -7.283 9.662 -4.046 1.00 87.50 207 PRO A CA 1
ATOM 1675 C C . PRO A 1 207 ? -8.038 10.995 -3.951 1.00 87.50 207 PRO A C 1
ATOM 1677 O O . PRO A 1 207 ? -9.218 11.096 -4.274 1.00 87.50 207 PRO A O 1
ATOM 1680 N N . GLY A 1 208 ? -7.336 12.050 -3.528 1.00 79.94 208 GLY A N 1
ATOM 1681 C CA . GLY A 1 208 ? -7.924 13.380 -3.310 1.00 79.94 208 GLY A CA 1
ATOM 1682 C C . GLY A 1 208 ? -8.071 14.255 -4.556 1.00 79.94 208 GLY A C 1
ATOM 1683 O O . GLY A 1 208 ? -8.399 15.430 -4.424 1.00 79.94 208 GLY A O 1
ATOM 1684 N N . LYS A 1 209 ? -7.773 13.738 -5.752 1.00 76.75 209 LYS A N 1
ATOM 1685 C CA . LYS A 1 209 ? -7.893 14.502 -6.998 1.00 76.75 209 LYS A CA 1
ATOM 1686 C C . LYS A 1 209 ? -9.367 14.607 -7.406 1.00 76.75 209 LYS A C 1
ATOM 1688 O O . LYS A 1 209 ? -10.099 13.624 -7.326 1.00 76.75 209 LYS A O 1
ATOM 1693 N N . GLU A 1 210 ? -9.789 15.787 -7.863 1.00 67.00 210 GLU A N 1
ATOM 1694 C CA . GLU A 1 210 ? -11.196 16.102 -8.176 1.00 67.00 210 GLU A CA 1
ATOM 1695 C C . GLU A 1 210 ? -11.859 15.063 -9.090 1.00 67.00 210 GLU A C 1
ATOM 1697 O O . GLU A 1 210 ? -12.930 14.553 -8.768 1.00 67.00 210 GLU A O 1
ATOM 1702 N N . ASN A 1 211 ? -11.183 14.666 -10.173 1.00 65.81 211 ASN A N 1
ATOM 1703 C CA . ASN A 1 211 ? -11.735 13.691 -11.119 1.00 65.81 211 ASN A CA 1
ATOM 1704 C C . ASN A 1 211 ? -11.951 12.303 -10.493 1.00 65.81 211 ASN A C 1
ATOM 1706 O O . ASN A 1 211 ? -12.899 11.614 -10.844 1.00 65.81 211 ASN A O 1
ATOM 1710 N N . THR A 1 212 ? -11.094 11.886 -9.558 1.00 63.34 212 THR A N 1
ATOM 1711 C CA . THR A 1 212 ? -11.171 10.551 -8.941 1.00 63.34 212 THR A CA 1
ATOM 1712 C C . THR A 1 212 ? -12.130 10.487 -7.753 1.00 63.34 212 THR A C 1
ATOM 1714 O O . THR A 1 212 ? -12.661 9.419 -7.450 1.00 63.34 212 THR A O 1
ATOM 1717 N N . LEU A 1 213 ? -12.384 11.619 -7.089 1.00 67.44 213 LEU A N 1
ATOM 1718 C CA . LEU A 1 213 ? -13.324 11.715 -5.968 1.00 67.44 213 LEU A CA 1
ATOM 1719 C C . LEU A 1 213 ? -14.759 11.364 -6.385 1.00 67.44 213 LEU A C 1
ATOM 1721 O O . LEU A 1 213 ? -15.445 10.617 -5.685 1.00 67.44 213 LEU A O 1
ATOM 1725 N N . PHE A 1 214 ? -15.200 11.880 -7.534 1.00 66.62 214 PHE A N 1
ATOM 1726 C CA . PHE A 1 214 ? -16.548 11.644 -8.053 1.00 66.62 214 PHE A CA 1
ATOM 1727 C C . PHE A 1 214 ? -16.780 10.173 -8.430 1.00 66.62 214 PHE A C 1
ATOM 1729 O O . PHE A 1 214 ? -17.781 9.566 -8.029 1.00 66.62 214 PHE A O 1
ATOM 1736 N N . ASP A 1 215 ? -15.822 9.576 -9.140 1.00 67.12 215 ASP A N 1
ATOM 1737 C CA . ASP A 1 215 ? -15.879 8.169 -9.539 1.00 67.12 215 ASP A CA 1
ATOM 1738 C C . ASP A 1 215 ? -15.918 7.247 -8.320 1.00 67.12 215 ASP A C 1
ATOM 1740 O O . ASP A 1 215 ? -16.679 6.274 -8.291 1.00 67.12 215 ASP A O 1
ATOM 1744 N N . MET A 1 216 ? -15.163 7.576 -7.267 1.00 68.50 216 MET A N 1
ATOM 1745 C CA . MET A 1 216 ? -15.200 6.785 -6.045 1.00 68.50 216 MET A CA 1
ATOM 1746 C C . MET A 1 216 ? -16.538 6.897 -5.317 1.00 68.50 216 MET A C 1
ATOM 1748 O O . MET A 1 216 ? -17.066 5.872 -4.892 1.00 68.50 216 MET A O 1
ATOM 1752 N N . LEU A 1 217 ? -17.081 8.100 -5.126 1.00 67.88 217 LEU A N 1
ATOM 1753 C CA . LEU A 1 217 ? -18.371 8.270 -4.447 1.00 67.88 217 LEU A CA 1
ATOM 1754 C C . LEU A 1 217 ? -19.461 7.442 -5.133 1.00 67.88 217 LEU A C 1
ATOM 1756 O O . LEU A 1 217 ? -20.249 6.760 -4.471 1.00 67.88 217 LEU A O 1
ATOM 1760 N N . THR A 1 218 ? -19.439 7.434 -6.464 1.00 68.31 218 THR A N 1
ATOM 1761 C CA . THR A 1 218 ? -20.330 6.624 -7.296 1.00 68.31 218 THR A CA 1
ATOM 1762 C C . THR A 1 218 ? -20.076 5.125 -7.105 1.00 68.31 218 THR A C 1
ATOM 1764 O O . THR A 1 218 ? -21.018 4.357 -6.903 1.00 68.31 218 THR A O 1
ATOM 1767 N N . TRP A 1 219 ? -18.814 4.688 -7.102 1.00 70.94 219 TRP A N 1
ATOM 1768 C CA . TRP A 1 219 ? -18.430 3.290 -6.874 1.00 70.94 219 TRP A CA 1
ATOM 1769 C C . TRP A 1 219 ? -18.826 2.779 -5.480 1.00 70.94 219 TRP A C 1
ATOM 1771 O O . TRP A 1 219 ? -19.428 1.709 -5.357 1.00 70.94 219 TRP A O 1
ATOM 1781 N N . ALA A 1 220 ? -18.525 3.555 -4.439 1.00 67.75 220 ALA A N 1
ATOM 1782 C CA . ALA A 1 220 ? -18.787 3.210 -3.047 1.00 67.75 220 ALA A CA 1
ATOM 1783 C C . ALA A 1 220 ? -20.294 3.122 -2.769 1.00 67.75 220 ALA A C 1
ATOM 1785 O O . ALA A 1 220 ? -20.736 2.206 -2.075 1.00 67.75 220 ALA A O 1
ATOM 1786 N N . SER A 1 221 ? -21.076 4.025 -3.370 1.00 66.62 221 SER A N 1
ATOM 1787 C CA . SER A 1 221 ? -22.537 4.040 -3.246 1.00 66.62 221 SER A CA 1
ATOM 1788 C C . SER A 1 221 ? -23.197 2.887 -4.006 1.00 66.62 221 SER A C 1
ATOM 1790 O O . SER A 1 221 ? -24.061 2.209 -3.455 1.00 66.62 221 SER A O 1
ATOM 1792 N N . ASN A 1 222 ? -22.769 2.603 -5.244 1.00 63.66 222 ASN A N 1
ATOM 1793 C CA . ASN A 1 222 ? -23.412 1.586 -6.087 1.00 63.66 222 ASN A CA 1
ATOM 1794 C C . ASN A 1 222 ? -23.155 0.145 -5.639 1.00 63.66 222 ASN A C 1
ATOM 1796 O O . ASN A 1 222 ? -23.968 -0.732 -5.924 1.00 63.66 222 ASN A O 1
ATOM 1800 N N . LYS A 1 223 ? -22.035 -0.128 -4.962 1.00 61.22 223 LYS A N 1
ATOM 1801 C CA . LYS A 1 223 ? -21.702 -1.488 -4.514 1.00 61.22 223 LYS A CA 1
ATOM 1802 C C . LYS A 1 223 ? -21.976 -1.757 -3.029 1.00 61.22 223 LYS A C 1
ATOM 1804 O O . LYS A 1 223 ? -21.695 -2.858 -2.568 1.00 61.22 223 LYS A O 1
ATOM 1809 N N . ALA A 1 224 ? -22.514 -0.784 -2.285 1.00 60.94 224 ALA A N 1
ATOM 1810 C CA . ALA A 1 224 ? -22.857 -0.891 -0.858 1.00 60.94 224 ALA A CA 1
ATOM 1811 C C . ALA A 1 224 ? -21.720 -1.388 0.069 1.00 60.94 224 ALA A C 1
ATOM 1813 O O . ALA A 1 224 ? -21.973 -1.829 1.192 1.00 60.94 224 ALA A O 1
ATOM 1814 N N . TYR A 1 225 ? -20.459 -1.312 -0.371 1.00 70.19 225 TYR A N 1
ATOM 1815 C CA . TYR A 1 225 ? -19.315 -1.781 0.418 1.00 70.19 225 TYR A CA 1
ATOM 1816 C C . TYR A 1 225 ? -19.017 -0.867 1.604 1.00 70.19 225 TYR A C 1
ATOM 1818 O O . TYR A 1 225 ? -18.600 -1.341 2.660 1.00 70.19 225 TYR A O 1
ATOM 1826 N N . VAL A 1 226 ? -19.250 0.434 1.442 1.00 73.88 226 VAL A N 1
ATOM 1827 C CA . VAL A 1 226 ? -18.946 1.455 2.443 1.00 73.88 226 VAL A CA 1
ATOM 1828 C C . VAL A 1 226 ? -20.244 1.911 3.093 1.00 73.88 226 VAL A C 1
ATOM 1830 O O . VAL A 1 226 ? -21.164 2.355 2.413 1.00 73.88 226 VAL A O 1
ATOM 1833 N N . LYS A 1 227 ? -20.316 1.803 4.424 1.00 78.62 227 LYS A N 1
ATOM 1834 C CA . LYS A 1 227 ? -21.483 2.252 5.200 1.00 78.62 227 LYS A CA 1
ATOM 1835 C C . LYS A 1 227 ? -21.314 3.678 5.727 1.00 78.62 227 LYS A C 1
ATOM 1837 O O . LYS A 1 227 ? -22.309 4.330 6.018 1.00 78.62 227 LYS A O 1
ATOM 1842 N N . HIS A 1 228 ? -20.073 4.147 5.872 1.00 83.75 228 HIS A N 1
ATOM 1843 C CA . HIS A 1 228 ? -19.762 5.457 6.443 1.00 83.75 228 HIS A CA 1
ATOM 1844 C C . HIS A 1 228 ? -18.686 6.171 5.624 1.00 83.75 228 HIS A C 1
ATOM 1846 O O . HIS A 1 228 ? -17.690 5.568 5.227 1.00 83.75 228 HIS A O 1
ATOM 1852 N N . PHE A 1 229 ? -18.863 7.472 5.425 1.00 84.62 229 PHE A N 1
ATOM 1853 C CA . PHE A 1 229 ? -17.888 8.336 4.769 1.00 84.62 229 PHE A CA 1
ATOM 1854 C C . PHE A 1 229 ? -17.331 9.319 5.795 1.00 84.62 229 PHE A C 1
ATOM 1856 O O . PHE A 1 229 ? -18.098 10.000 6.475 1.00 84.62 229 PHE A O 1
ATOM 1863 N N . ILE A 1 230 ? -16.007 9.389 5.913 1.00 86.38 230 ILE A N 1
ATOM 1864 C CA . ILE A 1 230 ? -15.322 10.385 6.739 1.00 86.38 230 ILE A CA 1
ATOM 1865 C C . ILE A 1 230 ? -14.734 11.424 5.798 1.00 86.38 230 ILE A C 1
ATOM 1867 O O . ILE A 1 230 ? -13.886 11.100 4.971 1.00 86.38 230 ILE A O 1
ATOM 1871 N N . SER A 1 231 ? -15.186 12.670 5.929 1.00 85.50 231 SER A N 1
ATOM 1872 C CA . SER A 1 231 ? -14.614 13.795 5.194 1.00 85.50 231 SER A CA 1
ATOM 1873 C C . SER A 1 231 ? -13.441 14.382 5.975 1.00 85.50 231 SER A C 1
ATOM 1875 O O . SER A 1 231 ? -13.627 14.859 7.093 1.00 85.50 231 SER A O 1
ATOM 1877 N N . VAL A 1 232 ? -12.251 14.382 5.382 1.00 83.50 232 VAL A N 1
ATOM 1878 C CA . VAL A 1 232 ? -11.041 14.995 5.930 1.00 83.50 232 VAL A CA 1
ATOM 1879 C C . VAL A 1 232 ? -10.858 16.376 5.302 1.00 83.50 232 VAL A C 1
ATOM 1881 O O . VAL A 1 232 ? -10.643 16.522 4.093 1.00 83.50 232 VAL A O 1
ATOM 1884 N N . ILE A 1 233 ? -10.982 17.401 6.139 1.00 81.06 233 ILE A N 1
ATOM 1885 C CA . ILE A 1 233 ? -10.779 18.806 5.789 1.00 81.06 233 ILE A CA 1
ATOM 1886 C C . ILE A 1 233 ? -9.802 19.350 6.829 1.00 81.06 233 ILE A C 1
ATOM 1888 O O . ILE A 1 233 ? -10.148 19.416 8.007 1.00 81.06 233 ILE A O 1
ATOM 1892 N N . LEU A 1 234 ? -8.582 19.643 6.388 1.00 66.38 234 LEU A N 1
ATOM 1893 C CA . LEU A 1 234 ? -7.476 20.161 7.192 1.00 66.38 234 LEU A CA 1
ATOM 1894 C C . LEU A 1 234 ? -6.985 21.460 6.559 1.00 66.38 234 LEU A C 1
ATOM 1896 O O . LEU A 1 234 ? -6.935 21.494 5.309 1.00 66.38 234 LEU A O 1
#

Nearest PDB structures (foldseek):
  6icz-assembly1_C  TM=9.464E-01  e=3.568E-18  Homo sapiens
  3jb9-assembly1_B  TM=9.306E-01  e=3.623E-16  Schizosaccharomyces pombe 972h-
  8ro1-assembly1_C  TM=9.306E-01  e=4.667E-16  Caenorhabditis elegans
  8xi2-assembly1_C  TM=9.138E-01  e=2.132E-15  Chlamydomonas reinhardtii
  8h6e-assembly1_5C  TM=9.547E-01  e=7.207E-13  Homo sapiens

Solvent-accessible surface area (backbone atoms only — not comparable to full-atom values): 15711 Å² total; per-residue (Å²): 129,77,74,86,39,41,49,102,84,71,49,80,70,57,82,86,80,83,89,74,83,91,85,92,88,86,92,84,89,88,84,84,84,83,86,81,84,80,83,92,84,87,85,89,84,92,80,91,69,98,74,80,72,67,97,80,70,82,74,51,86,90,69,62,78,89,70,84,57,71,56,79,76,66,34,92,91,50,88,84,81,87,78,93,69,78,95,63,61,92,87,61,61,95,71,75,74,91,77,80,85,77,68,54,72,67,80,92,64,86,77,67,54,82,63,58,70,67,61,53,52,59,41,65,76,38,70,90,41,51,43,36,33,34,42,42,43,55,67,89,30,47,61,56,58,52,50,36,56,52,44,42,72,42,20,78,83,53,68,59,55,91,96,50,84,65,45,72,70,45,33,36,56,69,22,58,76,68,72,46,57,78,64,68,37,77,47,77,47,82,46,65,46,98,86,67,52,71,31,37,37,39,38,31,43,52,26,25,48,74,80,53,43,57,56,44,55,53,52,37,62,77,66,65,68,46,82,43,78,45,78,40,83,110

pLDDT: mean 75.74, std 18.96, range [28.62, 94.88]

InterPro domains:
  IPR000795 Translational (tr)-type GTP-binding domain [PF00009] (130-211)
  IPR027417 P-loop containing nucleoside triphosphate hydrolase [G3DSA:3.40.50.300] (114-224)
  IPR027417 P-loop containing nucleoside triphosphate hydrolase [SSF52540] (115-211)
  IPR031157 Tr-type G domain, conserved site [PS00301] (170-185)
  IPR031950 116kDa U5 small nuclear ribonucleoprotein component, N-terminal [PF16004] (4-111)

Secondary structure (DSSP, 8-state):
--GGGB-TTS-B-SPPP-----------PPPPPPPPPPP----------S----TT----TTS---S--HHHHH-TTS------S-SS-TTS-SS--------B---SSPPP-SS-HHHHHHHHH-GGGEEEEEEE-STTSSHHHHHHHHHHHH-TT--PPTTS---TT--BHHHHHHTS--S-EEEEEEEE-TTS-EEEEEEEE---SHHHHHHHHHHHHHT---SEEEE---

Foldseek 3Di:
DPPPQADPVGHGNDDDDDDDDDDDDDDDDDDDDDDDDDDDDDDDDDDDDPDDDDPPDDQDPVRDDPDDDPCVVPHDVDDDDDDPDDPDDPVDDPDDDPDPDDFWQDDPDDADWPDDVVVVVVLVVDPVLEAEEEEAEAWPLCLLVVVLVVCVVTGVPDDDDPPDRSSVQQTGPVCVVVVWRDDWGWDWDFDADPVRDTGIYTYIRFTNYPVRRVVVVVVCVVVVRHPYYHYRGD

Mean predicted aligned error: 17.74 Å

Sequence (234 aa):
MDADLYDEFGNYIGPQLDSDSEDEEENYERQEPEAIEYNEDDAMDEGRDEDEIPQTQIVLHEDKKYYPSAEEVYGPDVETIVQEEDTQALTEPIIAPVKKKKFSYVEQELPHTKYDLEFLADLMDNTDLIRNVALIGHLHHGKTSFVDSLVEQTHPDVRAREGTNLRYTDTLYTEQERGVSIKATPVTFVLPDLKGKSFLMNIFDTPGKENTLFDMLTWASNKAYVKHFISVIL